Protein AF-I7ZST9-F1 (afdb_monomer)

Structure (mmCIF, N/CA/C/O backbone):
data_AF-I7ZST9-F1
#
_entry.id   AF-I7ZST9-F1
#
loop_
_atom_site.group_PDB
_atom_site.id
_atom_site.type_symbol
_atom_site.label_atom_id
_atom_site.label_alt_id
_atom_site.label_comp_id
_atom_site.label_asym_id
_atom_site.label_entity_id
_atom_site.label_seq_id
_atom_site.pdbx_PDB_ins_code
_atom_site.Cartn_x
_atom_site.Cartn_y
_atom_site.Cartn_z
_atom_site.occupancy
_atom_site.B_iso_or_equiv
_atom_site.auth_seq_id
_atom_site.auth_comp_id
_atom_site.auth_asym_id
_atom_site.auth_atom_id
_atom_site.pdbx_PDB_model_num
ATOM 1 N N . MET A 1 1 ? -5.669 -18.715 0.314 1.00 50.62 1 MET A N 1
ATOM 2 C CA . MET A 1 1 ? -5.271 -17.598 -0.575 1.00 50.62 1 MET A CA 1
ATOM 3 C C . MET A 1 1 ? -6.522 -17.171 -1.303 1.00 50.62 1 MET A C 1
ATOM 5 O O . MET A 1 1 ? -7.099 -18.017 -1.976 1.00 50.62 1 MET A O 1
ATOM 9 N N . LYS A 1 2 ? -6.949 -15.917 -1.128 1.00 65.19 2 LYS A N 1
ATOM 10 C CA . LYS A 1 2 ? -8.132 -15.387 -1.814 1.00 65.19 2 LYS A CA 1
ATOM 11 C C . LYS A 1 2 ? -8.010 -15.536 -3.322 1.00 65.19 2 LYS A C 1
ATOM 13 O O . LYS A 1 2 ? -6.911 -15.380 -3.865 1.00 65.19 2 LYS A O 1
ATOM 18 N N . SER A 1 3 ? -9.127 -15.804 -3.994 1.00 77.69 3 SER A N 1
ATOM 19 C CA . SER A 1 3 ? -9.125 -15.862 -5.453 1.00 77.69 3 SER A CA 1
ATOM 20 C C . SER A 1 3 ? -8.729 -14.502 -6.036 1.00 77.69 3 SER A C 1
ATOM 22 O O . SER A 1 3 ? -9.193 -13.454 -5.581 1.00 77.69 3 SER A O 1
ATOM 24 N N . TRP A 1 4 ? -7.871 -14.517 -7.062 1.00 78.81 4 TRP A N 1
ATOM 25 C CA . TRP A 1 4 ? -7.356 -13.316 -7.734 1.00 78.81 4 TRP A CA 1
ATOM 26 C C . TRP A 1 4 ? -8.468 -12.322 -8.084 1.00 78.81 4 TRP A C 1
ATOM 28 O O . TRP A 1 4 ? -8.319 -11.125 -7.840 1.00 78.81 4 TRP A O 1
ATOM 38 N N . GLN A 1 5 ? -9.594 -12.835 -8.583 1.00 80.38 5 GLN A N 1
ATOM 39 C CA . GLN A 1 5 ? -10.745 -12.060 -9.046 1.00 80.38 5 GLN A CA 1
ATOM 40 C C . GLN A 1 5 ? -11.360 -11.142 -7.974 1.00 80.38 5 GLN A C 1
ATOM 42 O O . GLN A 1 5 ? -11.956 -10.129 -8.316 1.00 80.38 5 GLN A O 1
ATOM 47 N N . TRP A 1 6 ? -11.167 -11.454 -6.688 1.00 80.12 6 TRP A N 1
ATOM 48 C CA . TRP A 1 6 ? -11.706 -10.681 -5.563 1.00 80.12 6 TRP A CA 1
ATOM 49 C C . TRP A 1 6 ? -10.663 -9.793 -4.879 1.00 80.12 6 TRP A C 1
ATOM 51 O O . TRP A 1 6 ? -10.957 -9.109 -3.896 1.00 80.12 6 TRP A O 1
ATOM 61 N N . SER A 1 7 ? -9.425 -9.801 -5.375 1.00 78.38 7 SER A N 1
ATOM 62 C CA . SER A 1 7 ? -8.338 -9.013 -4.802 1.00 78.38 7 SER A CA 1
ATOM 63 C C . SER A 1 7 ? -8.444 -7.530 -5.172 1.00 78.38 7 SER A C 1
ATOM 65 O O . SER A 1 7 ? -8.856 -7.162 -6.275 1.00 78.38 7 SER A O 1
ATOM 67 N N . SER A 1 8 ? -7.987 -6.660 -4.268 1.00 77.50 8 SER A N 1
ATOM 68 C CA . SER A 1 8 ? -7.866 -5.219 -4.532 1.00 77.50 8 SER A CA 1
ATOM 69 C C . SER A 1 8 ? -6.914 -4.919 -5.694 1.00 77.50 8 SER A C 1
ATOM 71 O O . SER A 1 8 ? -7.121 -3.965 -6.440 1.00 77.50 8 SER A O 1
ATOM 73 N N . PHE A 1 9 ? -5.909 -5.769 -5.913 1.00 78.56 9 PHE A N 1
ATOM 74 C CA . PHE A 1 9 ? -4.986 -5.631 -7.036 1.00 78.56 9 PHE A CA 1
ATOM 75 C C . PHE A 1 9 ? -5.630 -5.991 -8.388 1.00 78.56 9 PHE A C 1
ATOM 77 O O . PHE A 1 9 ? -5.371 -5.306 -9.375 1.00 78.56 9 PHE A O 1
ATOM 84 N N . CYS A 1 10 ? -6.522 -6.990 -8.445 1.00 81.75 10 CYS A N 1
ATOM 85 C CA . CYS A 1 10 ? -7.312 -7.275 -9.651 1.00 81.75 10 CYS A CA 1
ATOM 86 C C . CYS A 1 10 ? -8.223 -6.100 -10.017 1.00 81.75 10 CYS A C 1
ATOM 88 O O . CYS A 1 10 ? -8.288 -5.723 -11.186 1.00 81.75 10 CYS A O 1
ATOM 90 N N . TYR A 1 11 ? -8.852 -5.468 -9.021 1.00 81.81 11 TYR A N 1
ATOM 91 C CA . TYR A 1 11 ? -9.608 -4.235 -9.241 1.00 81.81 11 TYR A CA 1
ATOM 92 C C . TYR A 1 11 ? -8.724 -3.120 -9.823 1.00 81.81 11 TYR A C 1
ATOM 94 O O . TYR A 1 11 ? -9.074 -2.539 -10.850 1.00 81.81 11 TYR A O 1
ATOM 102 N N . LEU A 1 12 ? -7.557 -2.858 -9.216 1.00 81.81 12 LEU A N 1
ATOM 103 C CA . LEU A 1 12 ? -6.610 -1.854 -9.717 1.00 81.81 12 LEU A CA 1
ATOM 104 C C . LEU A 1 12 ? -6.188 -2.137 -11.166 1.00 81.81 12 LEU A C 1
ATOM 106 O O . LEU A 1 12 ? -6.091 -1.205 -11.962 1.00 81.81 12 LEU A O 1
ATOM 110 N N . TYR A 1 13 ? -5.970 -3.407 -11.512 1.00 83.69 13 TYR A N 1
ATOM 111 C CA . TYR A 1 13 ? -5.580 -3.833 -12.854 1.00 83.69 13 TYR A CA 1
ATOM 112 C C . TYR A 1 13 ? -6.703 -3.678 -13.893 1.00 83.69 13 TYR A C 1
ATOM 114 O O . TYR A 1 13 ? -6.457 -3.179 -14.989 1.00 83.69 13 TYR A O 1
ATOM 122 N N . GLN A 1 14 ? -7.930 -4.091 -13.569 1.00 83.00 14 GLN A N 1
ATOM 123 C CA . GLN A 1 14 ? -9.050 -4.066 -14.518 1.00 83.00 14 GLN A CA 1
ATOM 124 C C . GLN A 1 14 ? -9.677 -2.675 -14.675 1.00 83.00 14 GLN A C 1
ATOM 126 O O . GLN A 1 14 ? -10.155 -2.349 -15.758 1.00 83.00 14 GLN A O 1
ATOM 131 N N . GLY A 1 15 ? -9.681 -1.861 -13.617 1.00 81.31 15 GLY A N 1
ATOM 132 C CA . GLY A 1 15 ? -10.260 -0.518 -13.637 1.00 81.31 15 GLY A CA 1
ATOM 133 C C . GLY A 1 15 ? -9.197 0.567 -13.843 1.00 81.31 15 GLY A C 1
ATOM 134 O O . GLY A 1 15 ? -8.894 0.913 -14.987 1.00 81.31 15 GLY A O 1
ATOM 135 N N . PRO A 1 16 ? -8.608 1.120 -12.764 1.00 80.69 16 PRO A N 1
ATOM 136 C CA . PRO A 1 16 ? -7.694 2.263 -12.839 1.00 80.69 16 PRO A CA 1
ATOM 137 C C . PRO A 1 16 ? -6.494 2.093 -13.778 1.00 80.69 16 PRO A C 1
ATOM 139 O O . PRO A 1 16 ? -6.077 3.061 -14.407 1.00 80.69 16 PRO A O 1
ATOM 142 N N . ALA A 1 17 ? -5.926 0.894 -13.915 1.00 82.75 17 ALA A N 1
ATOM 143 C CA . ALA A 1 17 ? -4.788 0.681 -14.808 1.00 82.75 17 ALA A CA 1
ATOM 144 C C . ALA A 1 17 ? -5.173 0.707 -16.297 1.00 82.75 17 ALA A C 1
ATOM 146 O O . ALA A 1 17 ? -4.335 1.040 -17.134 1.00 82.75 17 ALA A O 1
ATOM 147 N N . ALA A 1 18 ? -6.425 0.396 -16.646 1.00 83.38 18 ALA A N 1
ATOM 148 C CA . ALA A 1 18 ? -6.893 0.463 -18.030 1.00 83.38 18 ALA A CA 1
ATOM 149 C C . ALA A 1 18 ? -6.997 1.915 -18.531 1.00 83.38 18 ALA A C 1
ATOM 151 O O . ALA A 1 18 ? -6.782 2.185 -19.713 1.00 83.38 18 ALA A O 1
ATOM 152 N N . THR A 1 19 ? -7.289 2.858 -17.632 1.00 83.69 19 THR A N 1
ATOM 153 C CA . THR A 1 19 ? -7.474 4.281 -17.951 1.00 83.69 19 THR A CA 1
ATOM 154 C C . THR A 1 19 ? -6.240 5.127 -17.630 1.00 83.69 19 THR A C 1
ATOM 156 O O . THR A 1 19 ? -5.949 6.089 -18.344 1.00 83.69 19 THR A O 1
ATOM 159 N N . ASN A 1 20 ? -5.469 4.761 -16.602 1.00 85.38 20 ASN A N 1
ATOM 160 C CA . ASN A 1 20 ? -4.295 5.498 -16.152 1.00 85.38 20 ASN A CA 1
ATOM 161 C C . ASN A 1 20 ? -2.988 4.769 -16.502 1.00 85.38 20 ASN A C 1
ATOM 163 O O . ASN A 1 20 ? -2.600 3.763 -15.898 1.00 85.38 20 ASN A O 1
ATOM 167 N N . LYS A 1 21 ? -2.246 5.358 -17.445 1.00 89.62 21 LYS A N 1
ATOM 168 C CA . LYS A 1 21 ? -0.955 4.843 -17.920 1.00 89.62 21 LYS A CA 1
ATOM 169 C C . LYS A 1 21 ? 0.091 4.742 -16.808 1.00 89.62 21 LYS A C 1
ATOM 171 O O . LYS A 1 21 ? 0.919 3.837 -16.858 1.00 89.62 21 LYS A O 1
ATOM 176 N N . ILE A 1 22 ? 0.058 5.625 -15.809 1.00 91.00 22 ILE A N 1
ATOM 177 C CA . ILE A 1 22 ? 1.023 5.628 -14.701 1.00 91.00 22 ILE A CA 1
ATOM 178 C C . ILE A 1 22 ? 0.825 4.377 -13.841 1.00 91.00 22 ILE A C 1
ATOM 180 O O . ILE A 1 22 ? 1.789 3.665 -13.565 1.00 91.00 22 ILE A O 1
ATOM 184 N N . ILE A 1 23 ? -0.426 4.057 -13.495 1.00 89.94 23 ILE A N 1
ATOM 185 C CA . ILE A 1 23 ? -0.769 2.858 -12.718 1.00 89.94 23 ILE A CA 1
ATOM 186 C C . ILE A 1 23 ? -0.355 1.598 -13.486 1.00 89.94 23 ILE A C 1
ATOM 188 O O . ILE A 1 23 ? 0.317 0.733 -12.925 1.00 89.94 23 ILE A O 1
ATOM 192 N N . MET A 1 24 ? -0.661 1.518 -14.785 1.00 91.75 24 MET A N 1
ATOM 193 C CA . MET A 1 24 ? -0.237 0.386 -15.616 1.00 91.75 24 MET A CA 1
ATOM 194 C C . MET A 1 24 ? 1.291 0.238 -15.656 1.00 91.75 24 MET A C 1
ATOM 196 O O . MET A 1 24 ? 1.814 -0.861 -15.476 1.00 91.75 24 MET A O 1
ATOM 200 N N . ARG A 1 25 ? 2.036 1.338 -15.836 1.00 92.25 25 ARG A N 1
ATOM 201 C CA . ARG A 1 25 ? 3.508 1.313 -15.797 1.00 92.25 25 ARG A CA 1
ATOM 202 C C . ARG A 1 25 ? 4.034 0.828 -14.447 1.00 92.25 25 ARG A C 1
ATOM 204 O O . ARG A 1 25 ? 4.990 0.061 -14.431 1.00 92.25 25 ARG A O 1
ATOM 211 N N . MET A 1 26 ? 3.411 1.222 -13.339 1.00 93.12 26 MET A N 1
ATOM 212 C CA . MET A 1 26 ? 3.786 0.737 -12.008 1.00 93.12 26 MET A CA 1
ATOM 213 C C . MET A 1 26 ? 3.529 -0.764 -11.835 1.00 93.12 26 MET A C 1
ATOM 215 O O . MET A 1 26 ? 4.384 -1.466 -11.297 1.00 93.12 26 MET A O 1
ATOM 219 N N . ILE A 1 27 ? 2.402 -1.282 -12.337 1.00 90.75 27 ILE A N 1
ATOM 220 C CA . ILE A 1 27 ? 2.111 -2.725 -12.332 1.00 90.75 27 ILE A CA 1
ATOM 221 C C . ILE A 1 27 ? 3.163 -3.490 -13.146 1.00 90.75 27 ILE A C 1
ATOM 223 O O . ILE A 1 27 ? 3.681 -4.507 -12.680 1.00 90.75 27 ILE A O 1
ATOM 227 N N . LEU A 1 28 ? 3.526 -2.986 -14.331 1.00 90.50 28 LEU A N 1
ATOM 228 C CA . LEU A 1 28 ? 4.584 -3.573 -15.160 1.00 90.50 28 LEU A CA 1
ATOM 229 C C . LEU A 1 28 ? 5.948 -3.525 -14.466 1.00 90.50 28 LEU A C 1
ATOM 231 O O . LEU A 1 28 ? 6.688 -4.503 -14.524 1.00 90.50 28 LEU A O 1
ATOM 235 N N . ALA A 1 29 ? 6.266 -2.422 -13.783 1.00 90.94 29 ALA A N 1
ATOM 236 C CA . ALA A 1 29 ? 7.510 -2.277 -13.037 1.00 90.94 29 ALA A CA 1
ATOM 237 C C . ALA A 1 29 ? 7.620 -3.315 -11.910 1.00 90.94 29 ALA A C 1
ATOM 239 O O . ALA A 1 29 ? 8.625 -4.015 -11.816 1.00 90.94 29 ALA A O 1
ATOM 240 N N . LEU A 1 30 ? 6.566 -3.457 -11.099 1.00 89.88 30 LEU A N 1
ATOM 241 C CA . LEU A 1 30 ? 6.503 -4.446 -10.020 1.00 89.88 30 LEU A CA 1
ATOM 242 C C . LEU A 1 30 ? 6.602 -5.876 -10.556 1.00 89.88 30 LEU A C 1
ATOM 244 O O . LEU A 1 30 ? 7.378 -6.671 -10.034 1.00 89.88 30 LEU A O 1
ATOM 248 N N . SER A 1 31 ? 5.857 -6.185 -11.619 1.00 89.06 31 SER A N 1
ATOM 249 C CA . SER A 1 31 ? 5.830 -7.526 -12.213 1.00 89.06 31 SER A CA 1
ATOM 250 C C . SER A 1 31 ? 7.184 -7.904 -12.817 1.00 89.06 31 SER A C 1
ATOM 252 O O . SER A 1 31 ? 7.679 -9.002 -12.584 1.00 89.06 31 SER A O 1
ATOM 254 N N . ALA A 1 32 ? 7.821 -6.992 -13.558 1.00 86.62 32 ALA A N 1
ATOM 255 C CA . ALA A 1 32 ? 9.128 -7.239 -14.164 1.00 86.62 32 ALA A CA 1
ATOM 256 C C . ALA A 1 32 ? 10.224 -7.442 -13.103 1.00 86.62 32 ALA A C 1
ATOM 258 O O . ALA A 1 32 ? 11.032 -8.367 -13.225 1.00 86.62 32 ALA A O 1
ATOM 259 N N . SER A 1 33 ? 10.217 -6.633 -12.038 1.00 87.12 33 SER A N 1
ATOM 260 C CA . SER A 1 33 ? 11.152 -6.774 -10.917 1.00 87.12 33 SER A CA 1
ATOM 261 C C . SER A 1 33 ? 10.924 -8.062 -10.114 1.00 87.12 33 SER A C 1
ATOM 263 O O . SER A 1 33 ? 11.896 -8.718 -9.737 1.00 87.12 33 SER A O 1
ATOM 265 N N . ASP A 1 34 ? 9.672 -8.480 -9.905 1.00 86.19 34 ASP A N 1
ATOM 266 C CA . ASP A 1 34 ? 9.355 -9.738 -9.214 1.00 86.19 34 ASP A CA 1
ATOM 267 C C . ASP A 1 34 ? 9.769 -10.965 -10.039 1.00 86.19 34 ASP A C 1
ATOM 269 O O . ASP A 1 34 ? 10.454 -11.863 -9.545 1.00 86.19 34 ASP A O 1
ATOM 273 N N . MET A 1 35 ? 9.456 -10.972 -11.340 1.00 84.44 35 MET A N 1
ATOM 274 C CA . MET A 1 35 ? 9.895 -12.027 -12.259 1.00 84.44 35 MET A CA 1
ATOM 275 C C . MET A 1 35 ? 11.423 -12.130 -12.327 1.00 84.44 35 MET A C 1
ATOM 277 O O . MET A 1 35 ? 11.961 -13.233 -12.446 1.00 84.44 35 MET A O 1
ATOM 281 N N . HIS A 1 36 ? 12.126 -10.995 -12.237 1.00 83.31 36 HIS A N 1
ATOM 282 C CA . HIS A 1 36 ? 13.580 -10.975 -12.140 1.00 83.31 36 HIS A CA 1
ATOM 283 C C . HIS A 1 36 ? 14.074 -11.608 -10.834 1.00 83.31 36 HIS A C 1
ATOM 285 O O . HIS A 1 36 ? 14.917 -12.505 -10.875 1.00 83.31 36 HIS A O 1
ATOM 291 N N . ARG A 1 37 ? 13.526 -11.183 -9.689 1.00 82.62 37 ARG A N 1
ATOM 292 C CA . ARG A 1 37 ? 13.890 -11.686 -8.356 1.00 82.62 37 ARG A CA 1
ATOM 293 C C . ARG A 1 37 ? 13.661 -13.192 -8.220 1.00 82.62 37 ARG A C 1
ATOM 295 O O . ARG A 1 37 ? 14.491 -13.880 -7.632 1.00 82.62 37 ARG A O 1
ATOM 302 N N . ASN A 1 38 ? 12.574 -13.699 -8.796 1.00 82.62 38 ASN A N 1
ATOM 303 C CA . ASN A 1 38 ? 12.224 -15.120 -8.786 1.00 82.62 38 ASN A CA 1
ATOM 304 C C . ASN A 1 38 ? 12.968 -15.937 -9.861 1.00 82.62 38 ASN A C 1
ATOM 306 O O . ASN A 1 38 ? 12.743 -17.139 -9.984 1.00 82.62 38 ASN A O 1
ATOM 310 N N . G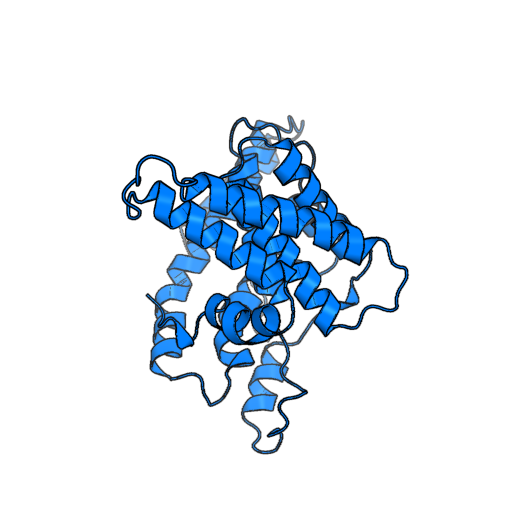LY A 1 39 ? 13.848 -15.309 -10.652 1.00 76.56 39 GLY A N 1
ATOM 311 C CA . GLY A 1 39 ? 14.648 -15.985 -11.678 1.00 76.56 39 GLY A CA 1
ATOM 312 C C . GLY A 1 39 ? 13.832 -16.550 -12.846 1.00 76.56 39 GLY A C 1
ATOM 313 O O . GLY A 1 39 ? 14.329 -17.393 -13.587 1.00 76.56 39 GLY A O 1
ATOM 314 N N . LEU A 1 40 ? 12.587 -16.095 -13.025 1.00 71.75 40 LEU A N 1
ATOM 315 C CA . LEU A 1 40 ? 11.634 -16.649 -13.994 1.00 71.75 40 LEU A CA 1
ATOM 316 C C . LEU A 1 40 ? 11.913 -16.206 -15.438 1.00 71.75 40 LEU A C 1
ATOM 318 O O . LEU A 1 40 ? 11.382 -16.796 -16.378 1.00 71.75 40 LEU A O 1
ATOM 322 N N . ILE A 1 41 ? 12.744 -15.176 -15.636 1.00 65.81 41 ILE A N 1
ATOM 323 C CA . ILE A 1 41 ? 13.129 -14.684 -16.964 1.00 65.81 41 ILE A CA 1
ATOM 324 C C . ILE A 1 41 ? 14.574 -15.084 -17.258 1.00 65.81 41 ILE A C 1
ATOM 326 O O . ILE A 1 41 ? 15.524 -14.552 -16.679 1.00 65.81 41 ILE A O 1
ATOM 330 N N . VAL A 1 42 ? 14.731 -16.008 -18.208 1.00 58.22 42 VAL A N 1
ATOM 331 C CA . VAL A 1 42 ? 16.033 -16.440 -18.725 1.00 58.22 42 VAL A CA 1
ATOM 332 C C . VAL A 1 42 ? 16.709 -15.260 -19.423 1.00 58.22 42 VAL A C 1
ATOM 334 O O . VAL A 1 42 ? 16.188 -14.699 -20.391 1.00 58.22 42 VAL A O 1
ATOM 337 N N . ARG A 1 43 ? 17.894 -14.882 -18.931 1.00 61.88 43 ARG A N 1
ATOM 338 C CA . ARG A 1 43 ? 18.744 -13.861 -19.553 1.00 61.88 43 ARG A CA 1
ATOM 339 C C . ARG A 1 43 ? 19.023 -14.251 -21.003 1.00 61.88 43 ARG A C 1
ATOM 341 O O . ARG A 1 43 ? 19.721 -15.226 -21.261 1.00 61.88 43 ARG A O 1
ATOM 348 N N . THR A 1 44 ? 18.499 -13.474 -21.947 1.00 59.66 44 THR A N 1
ATOM 349 C CA . THR A 1 44 ? 18.883 -13.601 -23.356 1.00 59.66 44 THR A CA 1
ATOM 350 C C . THR A 1 44 ? 20.072 -12.670 -23.604 1.00 59.66 44 THR A C 1
ATOM 352 O O . THR A 1 44 ? 19.941 -11.470 -23.345 1.00 59.66 44 THR A O 1
ATOM 355 N N . PRO A 1 45 ? 21.228 -13.167 -24.079 1.00 55.47 45 PRO A N 1
ATOM 356 C CA . PRO A 1 45 ? 22.380 -12.316 -24.367 1.00 55.47 45 PRO A CA 1
ATOM 357 C C . PRO A 1 45 ? 22.003 -11.185 -25.338 1.00 55.47 45 PRO A C 1
ATOM 359 O O . PRO A 1 45 ? 21.410 -11.440 -26.385 1.00 55.47 45 PRO A O 1
ATOM 362 N N . GLY A 1 46 ? 22.325 -9.936 -24.988 1.00 61.91 46 GLY A N 1
ATOM 363 C CA . GLY A 1 46 ? 22.089 -8.757 -25.835 1.00 61.91 46 GLY A CA 1
ATOM 364 C C . GLY A 1 46 ? 20.709 -8.092 -25.719 1.00 61.91 46 GLY A C 1
ATOM 365 O O . GLY A 1 46 ? 20.460 -7.125 -26.436 1.00 61.91 46 GLY A O 1
ATOM 366 N N . ARG A 1 47 ? 19.816 -8.557 -24.831 1.00 64.00 47 ARG A N 1
ATOM 367 C CA . ARG A 1 47 ? 18.538 -7.881 -24.528 1.00 64.00 47 ARG A CA 1
ATOM 368 C C . ARG A 1 47 ? 18.544 -7.273 -23.119 1.00 64.00 47 ARG A C 1
ATOM 370 O O . ARG A 1 47 ? 19.204 -7.840 -22.246 1.00 64.00 47 ARG A O 1
ATOM 377 N N . PRO A 1 48 ? 17.819 -6.158 -22.885 1.00 63.19 48 PRO A N 1
ATOM 378 C CA . PRO A 1 48 ? 17.632 -5.612 -21.543 1.00 63.19 48 PRO A CA 1
ATOM 379 C C . PRO A 1 48 ? 17.102 -6.690 -20.598 1.00 63.19 48 PRO A C 1
ATOM 381 O O . PRO A 1 48 ? 16.266 -7.514 -20.979 1.00 63.19 48 PRO A O 1
ATOM 384 N N . THR A 1 49 ? 17.612 -6.713 -19.372 1.00 69.25 49 THR A N 1
ATOM 385 C CA . THR A 1 49 ? 17.148 -7.656 -18.359 1.00 69.25 49 THR A CA 1
ATOM 386 C C . THR A 1 49 ? 15.753 -7.267 -17.867 1.00 69.25 49 THR A C 1
ATOM 388 O O . THR A 1 49 ? 15.310 -6.128 -18.007 1.00 69.25 49 THR A O 1
ATOM 391 N N . ALA A 1 50 ? 15.039 -8.214 -17.260 1.00 71.25 50 ALA A N 1
ATOM 392 C CA . ALA A 1 50 ? 13.767 -7.929 -16.598 1.00 71.25 50 ALA A CA 1
ATOM 393 C C . ALA A 1 50 ? 13.894 -6.841 -15.509 1.00 71.25 50 ALA A C 1
ATOM 395 O O . ALA A 1 50 ? 12.979 -6.043 -15.329 1.00 71.25 50 ALA A O 1
ATOM 396 N N . GLU A 1 51 ? 15.055 -6.752 -14.853 1.00 73.06 51 GLU A N 1
ATOM 397 C CA . GLU A 1 51 ? 15.402 -5.672 -13.922 1.00 73.06 51 GLU A CA 1
ATOM 398 C C . GLU A 1 51 ? 15.471 -4.305 -14.624 1.00 73.06 51 GLU A C 1
ATOM 400 O O . GLU A 1 51 ? 14.915 -3.321 -14.133 1.00 73.06 51 GLU A O 1
ATOM 405 N N . ASP A 1 52 ? 16.090 -4.247 -15.808 1.00 79.38 52 ASP A N 1
ATOM 406 C CA . ASP A 1 52 ? 16.166 -3.024 -16.616 1.00 79.38 52 ASP A CA 1
ATOM 407 C C . ASP A 1 52 ? 14.774 -2.567 -17.059 1.00 79.38 52 ASP A C 1
ATOM 409 O O . ASP A 1 52 ? 14.466 -1.376 -17.017 1.00 79.38 52 ASP A O 1
ATOM 413 N N . HIS A 1 53 ? 13.903 -3.513 -17.423 1.00 82.62 53 HIS A N 1
ATOM 414 C CA . HIS A 1 53 ? 12.501 -3.231 -17.723 1.00 82.62 53 HIS A CA 1
ATOM 415 C C . HIS A 1 53 ? 11.748 -2.700 -16.496 1.00 82.62 53 HIS A C 1
ATOM 417 O O . HIS A 1 53 ? 11.031 -1.703 -16.614 1.00 82.62 53 HIS A O 1
ATOM 423 N N . GLY A 1 54 ? 11.946 -3.305 -15.319 1.00 84.06 54 GLY A N 1
ATOM 424 C CA . GLY A 1 54 ? 11.360 -2.847 -14.058 1.00 84.06 54 GLY A CA 1
ATOM 425 C C . GLY A 1 54 ? 11.734 -1.397 -13.741 1.00 84.06 54 GLY A C 1
ATOM 426 O O . GLY A 1 54 ? 10.861 -0.536 -13.594 1.00 84.06 54 GLY A O 1
ATOM 427 N N . ARG A 1 55 ? 13.038 -1.094 -13.760 1.00 85.81 55 ARG A N 1
ATOM 428 C CA . ARG A 1 55 ? 13.566 0.261 -13.534 1.00 85.81 55 ARG A CA 1
ATOM 429 C C . ARG A 1 55 ? 13.115 1.259 -14.600 1.00 85.81 55 ARG A C 1
ATOM 431 O O . ARG A 1 55 ? 12.804 2.402 -14.268 1.00 85.81 55 ARG A O 1
ATOM 438 N N . TYR A 1 56 ? 13.049 0.844 -15.864 1.00 88.38 56 TYR A N 1
ATOM 439 C CA . TYR A 1 56 ? 12.585 1.685 -16.967 1.00 88.38 56 TYR A CA 1
ATOM 440 C C . TYR A 1 56 ? 11.123 2.110 -16.789 1.00 88.38 56 TYR A C 1
ATOM 442 O O . TYR A 1 56 ? 10.803 3.299 -16.872 1.00 88.38 56 TYR A O 1
ATOM 450 N N . HIS A 1 57 ? 10.234 1.153 -16.509 1.00 90.75 57 HIS A N 1
ATOM 451 C CA . HIS A 1 57 ? 8.818 1.441 -16.298 1.00 90.75 57 HIS A CA 1
ATOM 452 C C . HIS A 1 57 ? 8.590 2.288 -15.044 1.00 90.75 57 HIS A C 1
ATOM 454 O O . HIS A 1 57 ? 7.813 3.243 -15.105 1.00 90.75 57 HIS A O 1
ATOM 460 N N . TYR A 1 58 ? 9.319 2.005 -13.960 1.00 91.81 58 TYR A N 1
ATOM 461 C CA . TYR A 1 58 ? 9.276 2.804 -12.739 1.00 91.81 58 TYR A CA 1
ATOM 462 C C . TYR A 1 58 ? 9.722 4.256 -12.978 1.00 91.81 58 TYR A C 1
ATOM 464 O O . TYR A 1 58 ? 8.992 5.193 -12.659 1.00 91.81 58 TYR A O 1
ATOM 472 N N . GLY A 1 59 ? 10.877 4.464 -13.618 1.00 89.81 59 GLY A N 1
ATOM 473 C CA . GLY A 1 59 ? 11.402 5.804 -13.892 1.00 89.81 59 GLY A CA 1
ATOM 474 C C . GLY A 1 59 ? 10.472 6.646 -14.774 1.00 89.81 59 GLY A C 1
ATOM 475 O O . GLY A 1 59 ? 10.284 7.840 -14.527 1.00 89.81 59 GLY A O 1
ATOM 476 N N . LEU A 1 60 ? 9.837 6.026 -15.775 1.00 92.19 60 LEU A N 1
ATOM 477 C CA . LEU A 1 60 ? 8.821 6.693 -16.590 1.00 92.19 60 LEU A CA 1
ATOM 478 C C . LEU A 1 60 ? 7.562 7.032 -15.791 1.00 92.19 60 LEU A C 1
ATOM 480 O O . LEU A 1 60 ? 7.052 8.141 -15.938 1.00 92.19 60 LEU A O 1
ATOM 484 N N . ALA A 1 61 ? 7.089 6.121 -14.936 1.00 92.44 61 ALA A N 1
ATOM 485 C CA . ALA A 1 61 ? 5.928 6.363 -14.086 1.00 92.44 61 ALA A CA 1
ATOM 486 C C . ALA A 1 61 ? 6.158 7.551 -13.142 1.00 92.44 61 ALA A C 1
ATOM 488 O O . ALA A 1 61 ? 5.315 8.440 -13.076 1.00 92.44 61 ALA A O 1
ATOM 489 N N . VAL A 1 62 ? 7.321 7.632 -12.484 1.00 90.81 62 VAL A N 1
ATOM 490 C CA . VAL A 1 62 ? 7.679 8.764 -11.607 1.00 90.81 62 VAL A CA 1
ATOM 491 C C . VAL A 1 62 ? 7.726 10.081 -12.385 1.00 90.81 62 VAL A C 1
ATOM 493 O O . VAL A 1 62 ? 7.207 11.101 -11.925 1.00 90.81 62 VAL A O 1
ATOM 496 N N . LYS A 1 63 ? 8.314 10.074 -13.588 1.00 90.75 63 LYS A N 1
ATOM 497 C CA . LYS A 1 63 ? 8.395 11.267 -14.440 1.00 90.75 63 LYS A CA 1
ATOM 498 C C . LYS A 1 63 ? 7.009 11.762 -14.861 1.00 90.75 63 LYS A C 1
ATOM 500 O O . LYS A 1 63 ? 6.732 12.953 -14.731 1.00 90.75 63 LYS A O 1
ATOM 505 N N . GLU A 1 64 ? 6.161 10.867 -15.362 1.00 89.81 64 GLU A N 1
ATOM 506 C CA . GLU A 1 64 ? 4.799 11.191 -15.805 1.00 89.81 64 GLU A CA 1
ATOM 507 C C . GLU A 1 64 ? 3.917 11.622 -14.625 1.00 89.81 64 GLU A C 1
ATOM 509 O O . GLU A 1 64 ? 3.186 12.606 -14.728 1.00 89.81 64 GLU A O 1
ATOM 514 N N . PHE A 1 65 ? 4.042 10.962 -13.472 1.00 90.00 65 PHE A N 1
ATOM 515 C CA . PHE A 1 65 ? 3.317 11.325 -12.258 1.00 90.00 65 PHE A CA 1
ATOM 516 C C . PHE A 1 65 ? 3.667 12.730 -11.774 1.00 90.00 65 PHE A C 1
ATOM 518 O O . PHE A 1 65 ? 2.776 13.550 -11.558 1.00 90.00 65 PHE A O 1
ATOM 525 N N . ARG A 1 66 ? 4.960 13.067 -11.715 1.00 88.19 66 ARG A N 1
ATOM 526 C CA . ARG A 1 66 ? 5.397 14.423 -11.365 1.00 88.19 66 ARG A CA 1
ATOM 527 C C . ARG A 1 66 ? 4.828 15.471 -12.323 1.00 88.19 66 ARG A C 1
ATOM 529 O O . ARG A 1 66 ? 4.424 16.538 -11.880 1.00 88.19 66 ARG A O 1
ATOM 536 N N . GLN A 1 67 ? 4.781 15.182 -13.624 1.00 86.81 67 GLN A N 1
ATOM 537 C CA . GLN A 1 67 ? 4.183 16.089 -14.612 1.00 86.81 67 GLN A CA 1
ATOM 538 C C . GLN A 1 67 ? 2.673 16.258 -14.404 1.00 86.81 67 GLN A C 1
ATOM 540 O O . GLN A 1 67 ? 2.162 17.370 -14.535 1.00 86.81 67 GLN A O 1
ATOM 545 N N . SER A 1 68 ? 1.978 15.178 -14.037 1.00 83.81 68 SER A N 1
ATOM 546 C CA . SER A 1 68 ? 0.546 15.203 -13.731 1.00 83.81 68 SER A CA 1
ATOM 547 C C . SER A 1 68 ? 0.224 16.087 -12.523 1.00 83.81 68 SER A C 1
ATOM 549 O O . SER A 1 68 ? -0.783 16.787 -12.544 1.00 83.81 68 SER A O 1
ATOM 551 N N . LEU A 1 69 ? 1.085 16.097 -11.501 1.00 80.81 69 LEU A N 1
ATOM 552 C CA . LEU A 1 69 ? 0.884 16.873 -10.270 1.00 80.81 69 LEU A CA 1
ATOM 553 C C . LEU A 1 69 ? 1.181 18.377 -10.414 1.00 80.81 69 LEU A C 1
ATOM 555 O O . LEU A 1 69 ? 0.701 19.174 -9.618 1.00 80.81 69 LEU A O 1
ATOM 559 N N . VAL A 1 70 ? 1.974 18.787 -11.410 1.00 77.62 70 VAL A N 1
ATOM 560 C CA . VAL A 1 70 ? 2.369 20.201 -11.606 1.00 77.62 70 VAL A CA 1
ATOM 561 C C . VAL A 1 70 ? 1.249 21.046 -12.228 1.00 77.62 70 VAL A C 1
ATOM 563 O O . VAL A 1 70 ? 1.286 22.272 -12.155 1.00 77.62 70 VAL A O 1
ATOM 566 N N . SER A 1 71 ? 0.248 20.420 -12.847 1.00 65.75 71 SER A N 1
ATOM 567 C CA . SER A 1 71 ? -0.833 21.146 -13.519 1.00 65.75 71 SER A CA 1
ATOM 568 C C . SER A 1 71 ? -1.929 21.530 -12.516 1.00 65.75 71 SER A C 1
ATOM 570 O O . SER A 1 71 ? -2.604 20.629 -12.022 1.00 65.75 71 SER A O 1
ATOM 572 N N . PRO A 1 72 ? -2.168 22.827 -12.229 1.00 55.56 72 PRO A N 1
ATOM 573 C CA . PRO A 1 72 ? -3.239 23.235 -11.326 1.00 55.56 72 PRO A CA 1
ATOM 574 C C . PRO A 1 72 ? -4.590 22.901 -11.963 1.00 55.56 72 PRO A C 1
ATOM 576 O O . PRO A 1 72 ? -4.990 23.503 -12.961 1.00 55.56 72 PRO A O 1
ATOM 579 N N . ARG A 1 73 ? -5.272 21.895 -11.418 1.00 66.81 73 ARG A N 1
ATOM 580 C CA . ARG A 1 73 ? -6.591 21.443 -11.869 1.00 66.81 73 ARG A CA 1
ATOM 581 C C . ARG A 1 73 ? -7.439 21.081 -10.660 1.00 66.81 73 ARG A C 1
ATOM 583 O O . ARG A 1 73 ? -6.912 20.625 -9.651 1.00 66.81 73 ARG A O 1
ATOM 590 N N . GLN A 1 74 ? -8.749 21.285 -10.777 1.00 66.69 74 GLN A N 1
ATOM 591 C CA . GLN A 1 74 ? -9.691 20.647 -9.865 1.00 66.69 74 GLN A CA 1
ATOM 592 C C . GLN A 1 74 ? -9.582 19.141 -10.084 1.00 66.69 74 GLN A C 1
ATOM 594 O O . GLN A 1 74 ? -9.807 18.668 -11.196 1.00 66.69 74 GLN A O 1
ATOM 599 N N . VAL A 1 75 ? -9.163 18.425 -9.045 1.00 74.31 75 VAL A N 1
ATOM 600 C CA . VAL A 1 75 ? -8.987 16.976 -9.092 1.00 74.31 75 VAL A CA 1
ATOM 601 C C . VAL A 1 75 ? -10.304 16.336 -8.681 1.00 74.31 75 VAL A C 1
ATOM 603 O O . VAL A 1 75 ? -10.846 16.646 -7.621 1.00 74.31 75 VAL A O 1
ATOM 606 N N . SER A 1 76 ? -10.845 15.473 -9.534 1.00 79.12 76 SER A N 1
ATOM 607 C CA . SER A 1 76 ? -12.038 14.700 -9.190 1.00 79.12 76 SER A CA 1
ATOM 608 C C . SER A 1 76 ? -11.727 13.662 -8.095 1.00 79.12 76 SER A C 1
ATOM 610 O O . SER A 1 76 ? -10.584 13.211 -7.986 1.00 79.12 76 SER A O 1
ATOM 612 N N . PRO A 1 77 ? -12.717 13.208 -7.303 1.00 76.12 77 PRO A N 1
ATOM 613 C CA . PRO A 1 77 ? -12.495 12.170 -6.291 1.00 76.12 77 PRO A CA 1
ATOM 614 C C . PRO A 1 77 ? -11.871 10.884 -6.860 1.00 76.12 77 PRO A C 1
ATOM 616 O O . PRO A 1 77 ? -10.957 10.323 -6.266 1.00 76.12 77 PRO A O 1
ATOM 619 N N . ALA A 1 78 ? -12.288 10.461 -8.058 1.00 76.69 78 ALA A N 1
ATOM 620 C CA . ALA A 1 78 ? -11.725 9.290 -8.734 1.00 76.69 78 ALA A CA 1
ATOM 621 C C . ALA A 1 78 ? -10.252 9.486 -9.147 1.00 76.69 78 ALA A C 1
ATOM 623 O O . ALA A 1 78 ? -9.448 8.554 -9.086 1.00 76.69 78 ALA A O 1
ATOM 624 N N . GLU A 1 79 ? -9.869 10.701 -9.547 1.00 80.88 79 GLU A N 1
ATOM 625 C CA . GLU A 1 79 ? -8.469 11.031 -9.826 1.00 80.88 79 GLU A CA 1
ATOM 626 C C . GLU A 1 79 ? -7.634 11.082 -8.542 1.00 80.88 79 GLU A C 1
ATOM 628 O O . GLU A 1 79 ? -6.497 10.610 -8.555 1.00 80.88 79 GLU A O 1
ATOM 633 N N . LEU A 1 80 ? -8.187 11.576 -7.426 1.00 82.44 80 LEU A N 1
ATOM 634 C CA . LEU A 1 80 ? -7.527 11.522 -6.115 1.00 82.44 80 LEU A CA 1
ATOM 635 C C . LEU A 1 80 ? -7.264 10.075 -5.684 1.00 82.44 80 LEU A C 1
ATOM 637 O O . LEU A 1 80 ? -6.156 9.759 -5.251 1.00 82.44 80 LEU A O 1
ATOM 641 N N . GLU A 1 81 ? -8.230 9.172 -5.867 1.00 82.62 81 GLU A N 1
ATOM 642 C CA . GLU A 1 81 ? -8.028 7.742 -5.616 1.00 82.62 81 GLU A CA 1
ATOM 643 C C . GLU A 1 81 ? -6.939 7.145 -6.512 1.00 82.62 81 GLU A C 1
ATOM 645 O O . GLU A 1 81 ? -6.108 6.367 -6.042 1.00 82.62 81 GLU A O 1
ATOM 650 N N . ALA A 1 82 ? -6.892 7.529 -7.790 1.00 84.44 82 ALA A N 1
ATOM 651 C CA . ALA A 1 82 ? -5.857 7.075 -8.715 1.00 84.44 82 ALA A CA 1
ATOM 652 C C . ALA A 1 82 ? -4.460 7.602 -8.335 1.00 84.44 82 ALA A C 1
ATOM 654 O O . ALA A 1 82 ? -3.468 6.872 -8.446 1.00 84.44 82 ALA A O 1
ATOM 655 N N . ILE A 1 83 ? -4.367 8.847 -7.858 1.00 87.38 83 ILE A N 1
ATOM 656 C CA . ILE A 1 83 ? -3.137 9.438 -7.313 1.00 87.38 83 ILE A CA 1
ATOM 657 C C . ILE A 1 83 ? -2.705 8.668 -6.062 1.00 87.38 83 ILE A C 1
ATOM 659 O O . ILE A 1 83 ? -1.545 8.263 -5.963 1.00 87.38 83 ILE A O 1
ATOM 663 N N . PHE A 1 84 ? -3.635 8.394 -5.145 1.00 85.88 84 PHE A N 1
ATOM 664 C CA . PHE A 1 84 ? -3.363 7.638 -3.925 1.00 85.88 84 PHE A CA 1
ATOM 665 C C . PHE A 1 84 ? -2.905 6.202 -4.231 1.00 85.88 84 PHE A C 1
ATOM 667 O O . PHE A 1 84 ? -1.905 5.729 -3.689 1.00 85.88 84 PHE A O 1
ATOM 674 N N . ALA A 1 85 ? -3.567 5.526 -5.174 1.00 87.88 85 ALA A N 1
ATOM 675 C CA . ALA A 1 85 ? -3.171 4.205 -5.654 1.00 87.88 85 ALA A CA 1
ATOM 676 C C . ALA A 1 85 ? -1.783 4.216 -6.309 1.00 87.88 85 ALA A C 1
ATOM 678 O O . ALA A 1 85 ? -0.986 3.302 -6.095 1.00 87.88 85 ALA A O 1
ATOM 679 N N . THR A 1 86 ? -1.456 5.267 -7.062 1.00 90.06 86 THR A N 1
ATOM 680 C CA . THR A 1 86 ? -0.123 5.441 -7.650 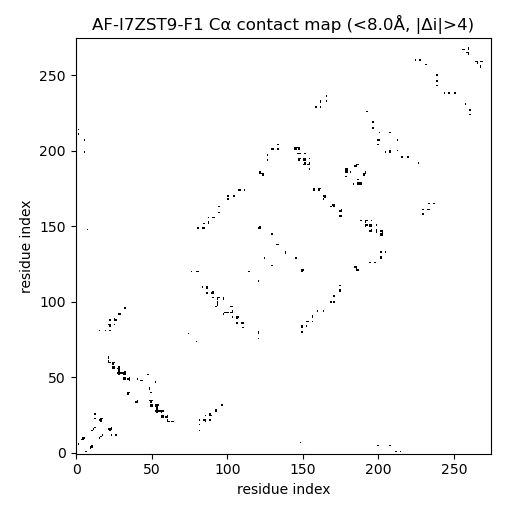1.00 90.06 86 THR A CA 1
ATOM 681 C C . THR A 1 86 ? 0.945 5.586 -6.564 1.00 90.06 86 THR A C 1
ATOM 683 O O . THR A 1 86 ? 1.952 4.877 -6.614 1.00 90.06 86 THR A O 1
ATOM 686 N N . MET A 1 87 ? 0.710 6.431 -5.553 1.00 89.06 87 MET A N 1
ATOM 687 C CA . MET A 1 87 ? 1.613 6.590 -4.405 1.00 89.06 87 MET A CA 1
ATOM 688 C C . MET A 1 87 ? 1.821 5.264 -3.665 1.00 89.06 87 MET A C 1
ATOM 690 O O . MET A 1 87 ? 2.959 4.888 -3.385 1.00 89.06 87 MET A O 1
ATOM 694 N N . PHE A 1 88 ? 0.748 4.505 -3.421 1.00 89.81 88 PHE A N 1
ATOM 695 C CA . PHE A 1 88 ? 0.832 3.168 -2.829 1.00 89.81 88 PHE A CA 1
ATOM 696 C C . PHE A 1 88 ? 1.745 2.229 -3.629 1.00 89.81 88 PHE A C 1
ATOM 698 O O . PHE A 1 88 ? 2.591 1.539 -3.051 1.00 89.81 88 PHE A O 1
ATOM 705 N N . LEU A 1 89 ? 1.601 2.193 -4.957 1.00 90.38 89 LEU A N 1
ATOM 706 C CA . LEU A 1 89 ? 2.427 1.343 -5.815 1.00 90.38 89 LEU A CA 1
ATOM 707 C C . LEU A 1 89 ? 3.894 1.797 -5.820 1.00 90.38 89 LEU A C 1
ATOM 709 O O . LEU A 1 89 ? 4.785 0.950 -5.842 1.00 90.38 89 LEU A O 1
ATOM 713 N N . MET A 1 90 ? 4.161 3.106 -5.768 1.00 90.44 90 MET A N 1
ATOM 714 C CA . MET A 1 90 ? 5.524 3.653 -5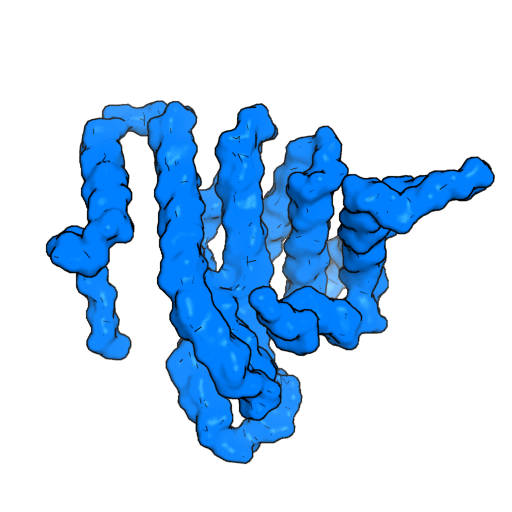.707 1.00 90.44 90 MET A CA 1
ATOM 715 C C . MET A 1 90 ? 6.210 3.333 -4.377 1.00 90.44 90 MET A C 1
ATOM 717 O O . MET A 1 90 ? 7.323 2.810 -4.384 1.00 90.44 90 MET A O 1
ATOM 721 N N . VAL A 1 91 ? 5.519 3.532 -3.249 1.00 88.94 91 VAL A N 1
ATOM 722 C CA . VAL A 1 91 ? 5.979 3.090 -1.919 1.00 88.94 91 VAL A CA 1
ATOM 723 C C . VAL A 1 91 ? 6.233 1.583 -1.922 1.00 88.94 91 VAL A C 1
ATOM 725 O O . VAL A 1 91 ? 7.237 1.113 -1.393 1.00 88.94 91 VAL A O 1
ATOM 728 N N . THR A 1 92 ? 5.350 0.813 -2.563 1.00 88.19 92 THR A N 1
ATOM 729 C CA . THR A 1 92 ? 5.491 -0.642 -2.664 1.00 88.19 92 THR A CA 1
ATOM 730 C C . THR A 1 92 ? 6.734 -1.061 -3.430 1.00 88.19 92 THR A C 1
ATOM 732 O O . THR A 1 92 ? 7.435 -1.974 -2.992 1.00 88.19 92 THR A O 1
ATOM 735 N N . TYR A 1 93 ? 7.007 -0.391 -4.547 1.00 88.81 93 TYR A N 1
ATOM 736 C CA . TYR A 1 93 ? 8.178 -0.645 -5.368 1.00 88.81 93 TYR A CA 1
ATOM 737 C C . TYR A 1 93 ? 9.470 -0.295 -4.622 1.00 88.81 93 TYR A C 1
ATOM 739 O O . TYR A 1 93 ? 10.364 -1.133 -4.543 1.00 88.81 93 TYR A O 1
ATOM 747 N N . GLU A 1 94 ? 9.557 0.899 -4.029 1.00 87.88 94 GLU A N 1
ATOM 748 C CA . GLU A 1 94 ? 10.758 1.332 -3.298 1.00 87.88 94 GLU A CA 1
ATOM 749 C C . GLU A 1 94 ? 11.013 0.486 -2.049 1.00 87.88 94 GLU A C 1
ATOM 751 O O . GLU A 1 94 ? 12.158 0.187 -1.728 1.00 87.88 94 GLU A O 1
ATOM 756 N N . TRP A 1 95 ? 9.958 0.023 -1.378 1.00 84.25 95 TRP A N 1
ATOM 757 C CA . TRP A 1 95 ? 10.097 -0.896 -0.252 1.00 84.25 95 TRP A CA 1
ATOM 758 C C . TRP A 1 95 ? 10.710 -2.248 -0.651 1.00 84.25 95 TRP A C 1
ATOM 760 O O . TRP A 1 95 ? 11.538 -2.794 0.072 1.00 84.25 95 TRP A O 1
ATOM 770 N N . GLN A 1 96 ? 10.294 -2.815 -1.787 1.00 84.56 96 GLN A N 1
ATOM 771 C CA . GLN A 1 96 ? 10.695 -4.170 -2.189 1.00 84.56 96 GLN A CA 1
ATOM 772 C C . GLN A 1 96 ? 11.976 -4.214 -3.025 1.00 84.56 96 GLN A C 1
ATOM 774 O O . GLN A 1 96 ? 12.746 -5.168 -2.917 1.00 84.56 96 GLN A O 1
ATOM 779 N N . TYR A 1 97 ? 12.174 -3.216 -3.884 1.00 83.62 97 TYR A N 1
ATOM 780 C CA . TYR A 1 97 ? 13.219 -3.187 -4.910 1.00 83.62 97 TYR A CA 1
ATOM 781 C C . TYR A 1 97 ? 14.060 -1.910 -4.868 1.00 83.62 97 TYR A C 1
ATOM 783 O O . TYR A 1 97 ? 15.017 -1.786 -5.633 1.00 83.62 97 TYR A O 1
ATOM 791 N N . GLY A 1 98 ? 13.697 -0.946 -4.020 1.00 78.38 98 GLY A N 1
ATOM 792 C CA . GLY A 1 98 ? 14.418 0.309 -3.893 1.00 78.38 98 GLY A CA 1
ATOM 793 C C . GLY A 1 98 ? 15.827 0.098 -3.359 1.00 78.38 98 GLY A C 1
ATOM 794 O O . GLY A 1 98 ? 16.097 -0.764 -2.524 1.00 78.38 98 GLY A O 1
ATOM 795 N N . HIS A 1 99 ? 16.747 0.920 -3.853 1.00 73.88 99 HIS A N 1
ATOM 796 C CA . HIS A 1 99 ? 18.142 0.926 -3.407 1.00 73.88 99 HIS A CA 1
ATOM 797 C C . HIS A 1 99 ? 18.457 2.117 -2.494 1.00 73.88 99 HIS A C 1
ATOM 799 O O . HIS A 1 99 ? 19.553 2.195 -1.945 1.00 73.88 99 HIS A O 1
ATOM 805 N N . CYS A 1 100 ? 17.522 3.063 -2.349 1.00 77.75 100 CYS A N 1
ATOM 806 C CA . CYS A 1 100 ? 17.729 4.301 -1.609 1.00 77.75 100 CYS A CA 1
ATOM 807 C C . CYS A 1 100 ? 16.520 4.631 -0.730 1.00 77.75 100 CYS A C 1
ATOM 809 O O . CYS A 1 100 ? 15.432 4.905 -1.235 1.00 77.75 100 CYS A O 1
ATOM 811 N N . VAL A 1 101 ? 16.744 4.692 0.585 1.00 77.56 101 VAL A N 1
ATOM 812 C CA . VAL A 1 101 ? 15.721 5.046 1.585 1.00 77.56 101 VAL A CA 1
ATOM 813 C C . VAL A 1 101 ? 15.120 6.425 1.313 1.00 77.56 101 VAL A C 1
ATOM 815 O O . VAL A 1 101 ? 13.921 6.620 1.470 1.00 77.56 101 VAL A O 1
ATOM 818 N N . ARG A 1 102 ? 15.923 7.361 0.795 1.00 80.31 102 ARG A N 1
ATOM 819 C CA . ARG A 1 102 ? 15.476 8.719 0.471 1.00 80.31 102 ARG A CA 1
ATOM 820 C C . ARG A 1 102 ? 14.327 8.747 -0.540 1.00 80.31 102 ARG A C 1
ATOM 822 O O . ARG A 1 102 ? 13.477 9.624 -0.466 1.00 80.31 102 ARG A O 1
ATOM 829 N N . HIS A 1 103 ? 14.285 7.821 -1.501 1.00 83.06 103 HIS A N 1
ATOM 830 C CA . HIS A 1 103 ? 13.167 7.771 -2.450 1.00 83.06 103 HIS A CA 1
ATOM 831 C C . HIS A 1 103 ? 11.878 7.309 -1.772 1.00 83.06 103 HIS A C 1
ATOM 833 O O . HIS A 1 103 ? 10.820 7.882 -2.018 1.00 83.06 103 HIS A O 1
ATOM 839 N N . LEU A 1 104 ? 11.976 6.320 -0.880 1.00 83.19 104 LEU A N 1
ATOM 840 C CA . LEU A 1 104 ? 10.854 5.877 -0.060 1.00 83.19 104 LEU A CA 1
ATOM 841 C C . LEU A 1 104 ? 10.347 7.016 0.840 1.00 83.19 104 LEU A C 1
ATOM 843 O O . LEU A 1 104 ? 9.145 7.264 0.874 1.00 83.19 104 LEU A O 1
ATOM 847 N N . GLU A 1 105 ? 11.249 7.754 1.494 1.00 82.69 105 GLU A N 1
ATOM 848 C CA . GLU A 1 105 ? 10.910 8.936 2.302 1.00 82.69 105 GLU A CA 1
ATOM 849 C C . GLU A 1 105 ? 10.162 9.999 1.504 1.00 82.69 105 GLU A C 1
ATOM 851 O O . GLU A 1 105 ? 9.143 10.502 1.968 1.00 82.69 105 GLU A O 1
ATOM 856 N N . LEU A 1 106 ? 10.627 10.319 0.294 1.00 85.50 106 LEU A N 1
ATOM 857 C CA . LEU A 1 106 ? 9.972 11.310 -0.562 1.00 85.50 106 LEU A CA 1
ATOM 858 C C . LEU A 1 106 ? 8.533 10.908 -0.906 1.00 85.50 106 LEU A C 1
ATOM 860 O O . LEU A 1 106 ? 7.636 11.750 -0.872 1.00 85.50 106 LEU A O 1
ATOM 864 N N . HIS A 1 107 ? 8.287 9.629 -1.201 1.00 87.88 107 HIS A N 1
ATOM 865 C CA . HIS A 1 107 ? 6.927 9.148 -1.468 1.00 87.88 107 HIS A CA 1
ATOM 866 C C . HIS A 1 107 ? 6.058 9.154 -0.210 1.00 87.88 107 HIS A C 1
ATOM 868 O O . HIS A 1 107 ? 4.895 9.545 -0.279 1.00 87.88 107 HIS A O 1
ATOM 874 N N . LEU A 1 108 ? 6.612 8.785 0.948 1.00 83.81 108 LEU A N 1
ATOM 875 C CA . LEU A 1 108 ? 5.906 8.842 2.234 1.00 83.81 108 LEU A CA 1
ATOM 876 C C . LEU A 1 108 ? 5.547 10.281 2.634 1.00 83.81 108 LEU A C 1
ATOM 878 O O . LEU A 1 108 ? 4.433 10.530 3.093 1.00 83.81 108 LEU A O 1
ATOM 882 N N . GLN A 1 109 ? 6.449 11.238 2.404 1.00 83.94 109 GLN A N 1
ATOM 883 C CA . GLN A 1 109 ? 6.171 12.667 2.563 1.00 83.94 109 GLN A CA 1
ATOM 884 C C . GLN A 1 109 ? 5.074 13.126 1.598 1.00 83.94 109 GLN A C 1
ATOM 886 O O . GLN A 1 109 ? 4.167 13.846 2.004 1.00 83.94 109 GLN A O 1
ATOM 891 N N . GLY A 1 110 ? 5.095 12.651 0.349 1.00 84.50 110 GLY A N 1
ATOM 892 C CA . GLY A 1 110 ? 4.023 12.899 -0.615 1.00 84.50 110 GLY A CA 1
ATOM 893 C C . GLY A 1 110 ? 2.660 12.390 -0.137 1.00 84.50 110 GLY A C 1
ATOM 894 O O . GLY A 1 110 ? 1.660 13.091 -0.282 1.00 84.50 110 GLY A O 1
ATOM 895 N N . VAL A 1 111 ? 2.614 11.208 0.487 1.00 85.56 111 VAL A N 1
ATOM 896 C CA . VAL A 1 111 ? 1.393 10.671 1.114 1.00 85.56 111 VAL A CA 1
ATOM 897 C C . VAL A 1 111 ? 0.935 11.566 2.267 1.00 85.56 111 VAL A C 1
ATOM 899 O O . VAL A 1 111 ? -0.244 11.902 2.323 1.00 85.56 111 VAL A O 1
ATOM 902 N N . LYS A 1 112 ? 1.845 12.008 3.146 1.00 82.62 112 LYS A N 1
ATOM 903 C CA . LYS A 1 112 ? 1.527 12.944 4.240 1.00 82.62 112 LYS A CA 1
ATOM 904 C C . LYS A 1 112 ? 0.902 14.238 3.710 1.00 82.62 112 LYS A C 1
ATOM 906 O O . LYS A 1 112 ? -0.184 14.605 4.142 1.00 82.62 112 LYS A O 1
ATOM 911 N N . SER A 1 113 ? 1.526 14.878 2.720 1.00 84.12 113 SER A N 1
ATOM 912 C CA . SER A 1 113 ? 1.000 16.111 2.118 1.00 84.12 113 SER A CA 1
ATOM 913 C C . SER A 1 113 ? -0.361 15.911 1.445 1.00 84.12 113 SER A C 1
ATOM 915 O O . SER A 1 113 ? -1.198 16.812 1.476 1.00 84.12 113 SER A O 1
ATOM 917 N N . LEU A 1 114 ? -0.611 14.737 0.856 1.00 83.19 114 LEU A N 1
ATOM 918 C CA . LEU A 1 114 ? -1.908 14.400 0.266 1.00 83.19 114 LEU A CA 1
ATOM 919 C C . LEU A 1 114 ? -2.998 14.253 1.339 1.00 83.19 114 LEU A C 1
ATOM 921 O O . LEU A 1 114 ? -4.103 14.753 1.145 1.00 83.19 114 LEU A O 1
ATOM 925 N N . LEU A 1 115 ? -2.675 13.627 2.476 1.00 80.88 115 LEU A N 1
ATOM 926 C CA . LEU A 1 115 ? -3.578 13.517 3.628 1.00 80.88 115 LEU A CA 1
ATOM 927 C C . LEU A 1 115 ? -3.906 14.888 4.237 1.00 80.88 115 LEU A C 1
ATOM 929 O O . LEU A 1 115 ? -5.053 15.129 4.602 1.00 80.88 115 LEU A O 1
ATOM 933 N N . GLU A 1 116 ? -2.919 15.784 4.314 1.00 81.00 116 GLU A N 1
ATOM 934 C CA . GLU A 1 116 ? -3.092 17.159 4.807 1.00 81.00 116 GLU A CA 1
ATOM 935 C C . GLU A 1 116 ? -3.949 18.014 3.864 1.00 81.00 116 GLU A C 1
ATOM 937 O O . GLU A 1 116 ? -4.773 18.805 4.319 1.00 81.00 116 GLU A O 1
ATOM 942 N N . SER A 1 117 ? -3.757 17.858 2.551 1.00 79.75 117 SER A N 1
ATOM 943 C CA . SER A 1 117 ? -4.402 18.708 1.542 1.00 79.75 117 SER A CA 1
ATOM 944 C C . SER A 1 117 ? -5.826 18.268 1.201 1.00 79.75 117 SER A C 1
ATOM 946 O O . SER A 1 117 ? -6.639 19.108 0.827 1.00 79.75 117 SER A O 1
ATOM 948 N N . HIS A 1 118 ? -6.126 16.970 1.319 1.00 77.75 118 HIS A N 1
ATOM 949 C CA . HIS A 1 118 ? -7.399 16.378 0.895 1.00 77.75 118 HIS A CA 1
ATOM 950 C C . HIS A 1 118 ? -8.008 15.476 1.982 1.00 77.75 118 HIS A C 1
ATOM 952 O O . HIS A 1 118 ? -8.119 14.256 1.799 1.00 77.75 118 HIS A O 1
ATOM 958 N N . PRO A 1 119 ? -8.449 16.048 3.120 1.00 73.44 119 PRO A N 1
ATOM 959 C CA . PRO A 1 119 ? -9.120 15.283 4.168 1.00 73.44 119 PRO A CA 1
ATOM 960 C C . PRO A 1 119 ? -10.450 14.679 3.689 1.00 73.44 119 PRO A C 1
ATOM 962 O O . PRO A 1 119 ? -10.917 13.704 4.279 1.00 73.44 119 PRO A O 1
ATOM 965 N N . GLU A 1 120 ? -11.049 15.194 2.603 1.00 70.50 120 GLU A N 1
ATOM 966 C CA . GLU A 1 120 ? -12.257 14.614 2.004 1.00 70.50 120 GLU A CA 1
ATOM 967 C C . GLU A 1 120 ? -12.094 13.163 1.532 1.00 70.50 120 GLU A C 1
ATOM 969 O O . GLU A 1 120 ? -13.088 12.441 1.459 1.00 70.50 120 GLU A O 1
ATOM 974 N N . LEU A 1 121 ? -10.864 12.706 1.267 1.00 68.31 121 LEU A N 1
ATOM 975 C CA . LEU A 1 121 ? -10.603 11.323 0.859 1.00 68.31 121 LEU A CA 1
ATOM 976 C C . LEU A 1 121 ? -10.888 10.327 1.999 1.00 68.31 121 LEU A C 1
ATOM 978 O O . LEU A 1 121 ? -11.247 9.178 1.748 1.00 68.31 121 LEU A O 1
ATOM 982 N N . PHE A 1 122 ? -10.779 10.779 3.253 1.00 68.38 122 PHE A N 1
ATOM 983 C CA . PHE A 1 122 ? -10.941 9.965 4.455 1.00 68.38 122 PHE A CA 1
ATOM 984 C C . PHE A 1 122 ? -12.033 10.546 5.351 1.00 68.38 122 PHE A C 1
ATOM 986 O O . PHE A 1 122 ? -11.775 11.123 6.407 1.00 68.38 122 PHE A O 1
ATOM 993 N N . GLN A 1 123 ? -13.282 10.366 4.931 1.00 66.56 123 GLN A N 1
ATOM 994 C CA . GLN A 1 123 ? -14.444 10.697 5.751 1.00 66.56 123 GLN A CA 1
ATOM 995 C C . GLN A 1 123 ? -14.909 9.497 6.581 1.00 66.56 123 GLN A C 1
ATOM 997 O O . GLN A 1 123 ? -14.690 8.328 6.235 1.00 66.56 123 GLN A O 1
ATOM 1002 N N . ILE A 1 124 ? -15.577 9.783 7.702 1.00 61.31 124 ILE A N 1
ATOM 1003 C CA . ILE A 1 124 ? -16.201 8.745 8.521 1.00 61.31 124 ILE A CA 1
ATOM 1004 C C . ILE A 1 124 ? -17.408 8.181 7.764 1.00 61.31 124 ILE A C 1
ATOM 1006 O O . ILE A 1 124 ? -18.536 8.627 7.927 1.00 61.31 124 ILE A O 1
ATOM 1010 N N . LYS A 1 125 ? -17.162 7.183 6.920 1.00 64.44 125 LYS A N 1
ATOM 1011 C CA . LYS A 1 125 ? -18.194 6.294 6.387 1.00 64.44 125 LYS A CA 1
ATOM 1012 C C . LYS A 1 125 ? -18.654 5.361 7.509 1.00 64.44 125 LYS A C 1
ATOM 1014 O O . LYS A 1 125 ? -17.822 4.684 8.125 1.00 64.44 125 LYS A O 1
ATOM 1019 N N . ASP A 1 126 ? -19.949 5.348 7.793 1.00 60.72 126 ASP A N 1
ATOM 1020 C CA . ASP A 1 126 ? -20.536 4.396 8.730 1.00 60.72 126 ASP A CA 1
ATOM 1021 C C . ASP A 1 126 ? -20.704 3.042 8.030 1.00 60.72 126 ASP A C 1
ATOM 1023 O O . ASP A 1 126 ? -21.550 2.861 7.155 1.00 60.72 126 ASP A O 1
ATOM 1027 N N . VAL A 1 127 ? -19.842 2.099 8.404 1.00 59.94 127 VAL A N 1
ATOM 1028 C CA . VAL A 1 127 ? -19.774 0.753 7.829 1.00 59.94 127 VAL A CA 1
ATOM 1029 C C . VAL A 1 127 ? -21.083 -0.011 8.039 1.00 59.94 127 VAL A C 1
ATOM 1031 O O . VAL A 1 127 ? -21.481 -0.768 7.158 1.00 59.94 127 VAL A O 1
ATOM 1034 N N . ASN A 1 128 ? -21.780 0.216 9.158 1.00 56.44 128 ASN A N 1
ATOM 1035 C CA . ASN A 1 128 ? -23.047 -0.451 9.450 1.00 56.44 128 ASN A CA 1
ATOM 1036 C C . ASN A 1 128 ? -24.153 0.084 8.543 1.00 56.44 128 ASN A C 1
ATOM 1038 O O . ASN A 1 128 ? -24.886 -0.698 7.947 1.00 56.44 128 ASN A O 1
ATOM 1042 N N . ASN A 1 129 ? -24.218 1.403 8.360 1.00 56.53 129 ASN A N 1
ATOM 1043 C CA . ASN A 1 129 ? -25.161 2.013 7.423 1.00 56.53 129 ASN A CA 1
ATOM 1044 C C . ASN A 1 129 ? -24.895 1.594 5.968 1.00 56.53 129 ASN A C 1
ATOM 1046 O O . ASN A 1 129 ? -25.845 1.336 5.234 1.00 56.53 129 ASN A O 1
ATOM 1050 N N . VAL A 1 130 ? -23.628 1.448 5.561 1.00 59.00 130 VAL A N 1
ATOM 1051 C CA . VAL A 1 130 ? -23.282 0.956 4.215 1.00 59.00 130 VAL A CA 1
ATOM 1052 C C . VAL A 1 130 ? -23.707 -0.503 4.033 1.00 59.00 130 VAL A C 1
ATOM 1054 O O . VAL A 1 130 ? -24.342 -0.821 3.031 1.00 59.00 130 VAL A O 1
ATOM 1057 N N . LEU A 1 131 ? -23.448 -1.376 5.011 1.00 58.00 131 LEU A N 1
ATOM 1058 C CA . LEU A 1 131 ? -23.885 -2.777 4.961 1.00 58.00 131 LEU A CA 1
ATOM 1059 C C . LEU A 1 131 ? -25.417 -2.902 4.922 1.00 58.00 131 LEU A C 1
ATOM 1061 O O . LEU A 1 131 ? -25.940 -3.678 4.127 1.00 58.00 131 LEU A O 1
ATOM 1065 N N . LEU A 1 132 ? -26.132 -2.099 5.716 1.00 56.62 132 LEU A N 1
ATOM 1066 C CA . LEU A 1 132 ? -27.599 -2.076 5.755 1.00 56.62 132 LEU A CA 1
ATOM 1067 C C . LEU A 1 132 ? -28.212 -1.527 4.454 1.00 56.62 132 LEU A C 1
ATOM 1069 O O . LEU A 1 132 ? -29.215 -2.054 3.983 1.00 56.62 132 LEU A O 1
ATOM 1073 N N . SER A 1 133 ? -27.593 -0.522 3.823 1.00 54.59 133 SER A N 1
ATOM 1074 C CA . SER A 1 133 ? -28.055 0.033 2.535 1.00 54.59 133 SER A CA 1
ATOM 1075 C C . SER A 1 133 ? -27.834 -0.882 1.324 1.00 54.59 133 SER A C 1
ATOM 1077 O O . SER A 1 133 ? -28.331 -0.598 0.238 1.00 54.59 133 SER A O 1
ATOM 1079 N N . MET A 1 134 ? -27.061 -1.959 1.488 1.00 52.84 134 MET A N 1
ATOM 1080 C CA . MET A 1 134 ? -26.804 -2.951 0.438 1.00 52.84 134 MET A CA 1
ATOM 1081 C C . MET A 1 134 ? -27.772 -4.138 0.503 1.00 52.84 134 MET A C 1
ATOM 1083 O O . MET A 1 134 ? -27.938 -4.860 -0.484 1.00 52.84 134 MET A O 1
ATOM 1087 N N . GLU A 1 135 ? -28.400 -4.353 1.662 1.00 52.09 135 GLU A N 1
ATOM 1088 C CA . GLU A 1 135 ? -29.464 -5.344 1.844 1.00 52.09 135 GLU A CA 1
ATOM 1089 C C . GLU A 1 135 ? -30.814 -4.837 1.308 1.00 52.09 135 GLU A C 1
ATOM 1091 O O . GLU A 1 135 ? -31.673 -5.649 0.965 1.00 52.09 135 GLU A O 1
ATOM 1096 N N . SER A 1 136 ? -30.988 -3.520 1.140 1.00 50.31 136 SER A N 1
ATOM 1097 C CA . SER A 1 136 ? -32.139 -2.944 0.439 1.00 50.31 136 SER A CA 1
ATOM 1098 C C . SER A 1 136 ? -32.009 -3.111 -1.084 1.00 50.31 136 SER A C 1
ATOM 1100 O O . SER A 1 136 ? -30.984 -2.816 -1.692 1.00 50.31 136 SER A O 1
ATOM 1102 N N . GLU A 1 137 ? -33.064 -3.611 -1.733 1.00 49.75 137 GLU A N 1
ATOM 1103 C CA . GLU A 1 137 ? -33.061 -4.004 -3.154 1.00 49.75 137 GLU A CA 1
ATOM 1104 C C . GLU A 1 137 ? -33.016 -2.842 -4.172 1.00 49.75 137 GLU A C 1
ATOM 1106 O O . GLU A 1 137 ? -33.038 -3.090 -5.377 1.00 49.75 137 GLU A O 1
ATOM 1111 N N . GLU A 1 138 ? -32.934 -1.585 -3.731 1.00 43.78 138 GLU A N 1
ATOM 1112 C CA . GLU A 1 138 ? -33.202 -0.416 -4.586 1.00 43.78 138 GLU A CA 1
ATOM 1113 C C . GLU A 1 138 ? -31.962 0.264 -5.204 1.00 43.78 138 GLU A C 1
ATOM 1115 O O . GLU A 1 138 ? -32.116 1.088 -6.102 1.00 43.78 138 GLU A O 1
ATOM 1120 N N . SER A 1 139 ? -30.729 -0.079 -4.817 1.00 40.91 139 SER A N 1
ATOM 1121 C CA . SER A 1 139 ? -29.511 0.610 -5.292 1.00 40.91 139 SER A CA 1
ATOM 1122 C C . SER A 1 139 ? -28.722 -0.195 -6.340 1.00 40.91 139 SER A C 1
ATOM 1124 O O . SER A 1 139 ? -27.563 -0.558 -6.159 1.00 40.91 139 SER A O 1
ATOM 1126 N N . ASN A 1 140 ? -29.342 -0.458 -7.493 1.00 36.84 140 ASN A N 1
ATOM 1127 C CA . ASN A 1 140 ? -28.671 -1.042 -8.670 1.00 36.84 140 ASN A CA 1
ATOM 1128 C C . ASN A 1 140 ? -27.861 -0.017 -9.497 1.00 36.84 140 ASN A C 1
ATOM 1130 O O . ASN A 1 140 ? -27.549 -0.281 -10.660 1.00 36.84 140 ASN A O 1
ATOM 1134 N N . GLU A 1 141 ? -27.496 1.140 -8.935 1.00 38.38 141 GLU A N 1
ATOM 1135 C CA . GLU A 1 141 ? -26.637 2.098 -9.635 1.00 38.38 141 GLU A CA 1
ATOM 1136 C C . GLU A 1 141 ? -25.148 1.867 -9.311 1.00 38.38 141 GLU A C 1
ATOM 1138 O O . GLU A 1 141 ? -24.742 1.892 -8.148 1.00 38.38 141 GLU A O 1
ATOM 1143 N N . PRO A 1 142 ? -24.289 1.655 -10.326 1.00 44.31 142 PRO A N 1
ATOM 1144 C CA . PRO A 1 142 ? -22.858 1.412 -10.136 1.00 44.31 142 PRO A CA 1
ATOM 1145 C C . PRO A 1 142 ? -22.075 2.635 -9.623 1.00 44.31 142 PRO A C 1
ATOM 1147 O O . PRO A 1 142 ? -20.896 2.489 -9.299 1.00 44.31 142 PRO A O 1
ATOM 1150 N N . GLU A 1 143 ? -22.698 3.815 -9.534 1.00 39.09 143 GLU A N 1
ATOM 1151 C CA . GLU A 1 143 ? -22.044 5.085 -9.185 1.00 39.09 143 GLU A CA 1
ATOM 1152 C C . GLU A 1 143 ? -21.981 5.373 -7.674 1.00 39.09 143 GLU A C 1
ATOM 1154 O O . GLU A 1 143 ? -21.174 6.198 -7.254 1.00 39.09 143 GLU A O 1
ATOM 1159 N N . SER A 1 144 ? -22.737 4.659 -6.828 1.00 44.34 144 SER A N 1
ATOM 1160 C CA . SER A 1 144 ? -22.703 4.852 -5.365 1.00 44.34 144 SER A CA 1
ATOM 1161 C C . SER A 1 144 ? -21.858 3.810 -4.621 1.00 44.34 144 SER A C 1
ATOM 1163 O O . SER A 1 144 ? -22.071 3.562 -3.430 1.00 44.34 144 SER A O 1
ATOM 1165 N N . ARG A 1 145 ? -20.914 3.148 -5.302 1.00 54.03 145 ARG A N 1
ATOM 1166 C CA . ARG A 1 145 ? -20.005 2.199 -4.646 1.00 54.03 145 ARG A CA 1
ATOM 1167 C C . ARG A 1 145 ? -19.070 2.969 -3.726 1.00 54.03 145 ARG A C 1
ATOM 1169 O O . ARG A 1 145 ? -18.110 3.585 -4.176 1.00 54.03 145 ARG A O 1
ATOM 1176 N N . VAL A 1 146 ? -19.349 2.923 -2.429 1.00 56.53 146 VAL A N 1
ATOM 1177 C CA . VAL A 1 146 ? -18.475 3.498 -1.408 1.00 56.53 146 VAL A CA 1
ATOM 1178 C C . VAL A 1 146 ? -17.130 2.768 -1.462 1.00 56.53 146 VAL A C 1
ATOM 1180 O O . VAL A 1 146 ? -16.997 1.615 -1.052 1.00 56.53 146 VAL A O 1
ATOM 1183 N N . SER A 1 147 ? -16.117 3.435 -2.001 1.00 63.34 147 SER A N 1
ATOM 1184 C CA . SER A 1 147 ? -14.760 2.916 -2.116 1.00 63.34 147 SER A CA 1
ATOM 1185 C C . SER A 1 147 ? -14.093 2.938 -0.737 1.00 63.34 147 SER A C 1
ATOM 1187 O O . SER A 1 147 ? -13.797 3.998 -0.199 1.00 63.34 147 SER A O 1
ATOM 1189 N N . PHE A 1 148 ? -13.848 1.766 -0.138 1.00 67.19 148 PHE A N 1
ATOM 1190 C CA . PHE A 1 148 ? -12.939 1.638 1.024 1.00 67.19 148 PHE A CA 1
ATOM 1191 C C . PHE A 1 148 ? -11.488 1.317 0.599 1.00 67.19 148 PHE A C 1
ATOM 1193 O O . PHE A 1 148 ? -10.680 0.809 1.378 1.00 67.19 148 PHE A O 1
ATOM 1200 N N . ILE A 1 149 ? -11.181 1.530 -0.686 1.00 74.06 149 ILE A N 1
ATOM 1201 C CA . ILE A 1 149 ? -9.887 1.205 -1.297 1.00 74.06 149 ILE A CA 1
ATOM 1202 C C . ILE A 1 149 ? -8.787 2.116 -0.739 1.00 74.06 149 ILE A C 1
ATOM 1204 O O . ILE A 1 149 ? -7.759 1.576 -0.325 1.00 74.06 149 ILE A O 1
ATOM 1208 N N . PRO A 1 150 ? -8.962 3.453 -0.660 1.00 76.19 150 PRO A N 1
ATOM 1209 C CA . PRO A 1 150 ? -7.939 4.331 -0.090 1.00 76.19 150 PRO A CA 1
ATOM 1210 C C . PRO A 1 150 ? -7.589 3.970 1.356 1.00 76.19 150 PRO A C 1
ATOM 1212 O O . PRO A 1 150 ? -6.417 3.963 1.719 1.00 76.19 150 PRO A O 1
ATOM 1215 N N . GLU A 1 151 ? -8.579 3.592 2.167 1.00 78.12 151 GLU A N 1
ATOM 1216 C CA . GLU A 1 151 ? -8.411 3.175 3.559 1.00 78.12 151 GLU A CA 1
ATOM 1217 C C . GLU A 1 151 ? -7.569 1.896 3.665 1.00 78.12 151 GLU A C 1
ATOM 1219 O O . GLU A 1 151 ? -6.643 1.823 4.478 1.00 78.12 151 GLU A O 1
ATOM 1224 N N . GLN A 1 152 ? -7.833 0.907 2.804 1.00 79.81 152 GLN A N 1
ATOM 1225 C CA . GLN A 1 152 ? -7.036 -0.317 2.736 1.00 79.81 152 GLN A CA 1
ATOM 1226 C C . GLN A 1 152 ? -5.599 -0.028 2.284 1.00 79.81 152 GLN A C 1
ATOM 1228 O O . GLN A 1 152 ? -4.647 -0.535 2.878 1.00 79.81 152 GLN A O 1
ATOM 1233 N N . LEU A 1 153 ? -5.425 0.782 1.238 1.00 82.12 153 LEU A N 1
ATOM 1234 C CA . LEU A 1 153 ? -4.106 1.144 0.725 1.00 82.12 153 LEU A CA 1
ATOM 1235 C C . LEU A 1 153 ? -3.301 1.934 1.768 1.00 82.12 153 LEU A C 1
ATOM 1237 O O . LEU A 1 153 ? -2.118 1.650 1.951 1.00 82.12 153 LEU A O 1
ATOM 1241 N N . LEU A 1 154 ? -3.937 2.855 2.502 1.00 81.06 154 LEU A N 1
ATOM 1242 C CA . LEU A 1 154 ? -3.304 3.628 3.571 1.00 81.06 154 LEU A CA 1
ATOM 1243 C C . LEU A 1 154 ? -2.833 2.720 4.707 1.00 81.06 154 LEU A C 1
ATOM 1245 O O . LEU A 1 154 ? -1.687 2.840 5.136 1.00 81.06 154 LEU A O 1
ATOM 1249 N N . LEU A 1 155 ? -3.671 1.777 5.151 1.00 81.94 155 LEU A N 1
ATOM 1250 C CA . LEU A 1 155 ? -3.278 0.790 6.157 1.00 81.94 155 LEU A CA 1
ATOM 1251 C C . LEU A 1 155 ? -2.017 0.037 5.720 1.00 81.94 155 LEU A C 1
ATOM 1253 O O . LEU A 1 155 ? -1.067 -0.077 6.489 1.00 81.94 155 LEU A O 1
ATOM 1257 N N . TRP A 1 156 ? -1.967 -0.430 4.471 1.00 81.38 156 TRP A N 1
ATOM 1258 C CA . TRP A 1 156 ? -0.784 -1.118 3.958 1.00 81.38 156 TRP A CA 1
ATOM 1259 C C . TRP A 1 156 ? 0.454 -0.217 3.878 1.00 81.38 156 TRP A C 1
ATOM 1261 O O . TRP A 1 156 ? 1.551 -0.703 4.146 1.00 81.38 156 TRP A O 1
ATOM 1271 N N . ILE A 1 157 ? 0.312 1.068 3.531 1.00 80.69 157 ILE A N 1
ATOM 1272 C CA . ILE A 1 157 ? 1.426 2.035 3.574 1.00 80.69 157 ILE A CA 1
ATOM 1273 C C . ILE A 1 157 ? 1.937 2.185 5.007 1.00 80.69 157 ILE A C 1
ATOM 1275 O O . ILE A 1 157 ? 3.144 2.146 5.221 1.00 80.69 157 ILE A O 1
ATOM 1279 N N . LEU A 1 158 ? 1.039 2.305 5.988 1.00 77.06 158 LEU A N 1
ATOM 1280 C CA . LEU A 1 158 ? 1.395 2.438 7.402 1.00 77.06 158 LEU A CA 1
ATOM 1281 C C . LEU A 1 158 ? 2.094 1.187 7.942 1.00 77.06 158 LEU A C 1
ATOM 1283 O O . LEU A 1 158 ? 3.110 1.301 8.621 1.00 77.06 158 LEU A O 1
ATOM 1287 N N . LEU A 1 159 ? 1.606 -0.008 7.604 1.00 73.12 159 LEU A N 1
ATOM 1288 C CA . LEU A 1 159 ? 2.258 -1.257 8.003 1.00 73.12 159 LEU A CA 1
ATOM 1289 C C . LEU A 1 159 ? 3.657 -1.383 7.379 1.00 73.12 159 LEU A C 1
ATOM 1291 O O . LEU A 1 159 ? 4.611 -1.711 8.080 1.00 73.12 159 LEU A O 1
ATOM 1295 N N . ARG A 1 160 ? 3.812 -1.030 6.095 1.00 73.69 160 ARG A N 1
ATOM 1296 C CA . ARG A 1 160 ? 5.129 -0.989 5.428 1.00 73.69 160 ARG A CA 1
ATOM 1297 C C . ARG A 1 160 ? 6.057 0.053 6.039 1.00 73.69 160 ARG A C 1
ATOM 1299 O O . ARG A 1 160 ? 7.250 -0.196 6.151 1.00 73.69 160 ARG A O 1
ATOM 1306 N N . TYR A 1 161 ? 5.521 1.209 6.428 1.00 66.62 161 TYR A N 1
ATOM 1307 C CA . TYR A 1 161 ? 6.274 2.243 7.128 1.00 66.62 161 TYR A CA 1
ATOM 1308 C C . TYR A 1 161 ? 6.865 1.685 8.426 1.00 66.62 161 TYR A C 1
ATOM 1310 O O . TYR A 1 161 ? 8.065 1.801 8.633 1.00 66.62 161 TYR A O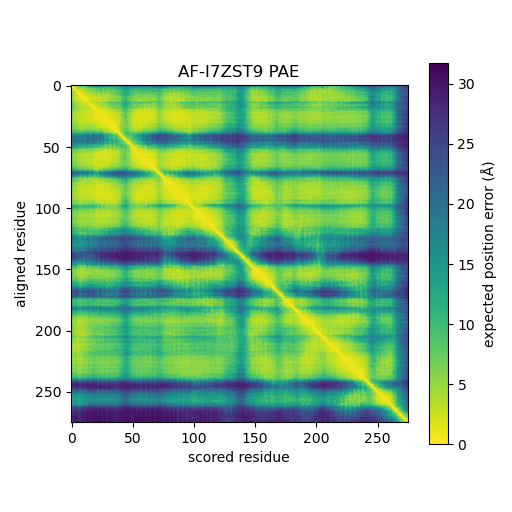 1
ATOM 1318 N N . ILE A 1 162 ? 6.062 1.005 9.251 1.00 66.00 162 ILE A N 1
ATOM 1319 C CA . ILE A 1 162 ? 6.533 0.385 10.500 1.00 66.00 162 ILE A CA 1
ATOM 1320 C C . ILE A 1 162 ? 7.664 -0.614 10.227 1.00 66.00 162 ILE A C 1
ATOM 1322 O O . ILE A 1 162 ? 8.680 -0.598 10.926 1.00 66.00 162 ILE A O 1
ATOM 1326 N N . ASP A 1 163 ? 7.529 -1.455 9.199 1.00 64.69 163 ASP A N 1
ATOM 1327 C CA . ASP A 1 163 ? 8.595 -2.383 8.815 1.00 64.69 163 ASP A CA 1
ATOM 1328 C C . ASP A 1 163 ? 9.875 -1.649 8.388 1.00 64.69 163 ASP A C 1
ATOM 1330 O O . ASP A 1 163 ? 10.974 -2.063 8.768 1.00 64.69 163 ASP A O 1
ATOM 1334 N N . ALA A 1 164 ? 9.742 -0.544 7.650 1.00 64.62 164 ALA A N 1
ATOM 1335 C CA . ALA A 1 164 ? 10.855 0.270 7.172 1.00 64.62 164 ALA A CA 1
ATOM 1336 C C . ALA A 1 164 ? 11.566 1.043 8.280 1.00 64.62 164 ALA A C 1
ATOM 1338 O O . ALA A 1 164 ? 12.794 1.105 8.302 1.00 64.62 164 ALA A O 1
ATOM 1339 N N . SER A 1 165 ? 10.809 1.602 9.220 1.00 59.97 165 SER A N 1
ATOM 1340 C CA . SER A 1 165 ? 11.339 2.385 10.337 1.00 59.97 165 SER A CA 1
ATOM 1341 C C . SER A 1 165 ? 12.072 1.524 11.347 1.00 59.97 165 SER A C 1
ATOM 1343 O O . SER A 1 165 ? 12.999 2.004 11.984 1.00 59.97 165 SER A O 1
ATOM 1345 N N . CYS A 1 166 ? 11.681 0.254 11.472 1.00 56.34 166 CYS A N 1
ATOM 1346 C CA . CYS A 1 166 ? 12.344 -0.707 12.348 1.00 56.34 166 CYS A CA 1
ATOM 1347 C C . CYS A 1 166 ? 13.611 -1.326 11.732 1.00 56.34 166 CYS A C 1
ATOM 1349 O O . CYS A 1 166 ? 14.276 -2.131 12.386 1.00 56.34 166 CYS A O 1
ATOM 1351 N N . GLN A 1 167 ? 13.928 -1.023 10.470 1.00 58.50 167 GLN A N 1
ATOM 1352 C CA . GLN A 1 167 ? 15.249 -1.285 9.902 1.00 58.50 167 GLN A CA 1
ATOM 1353 C C . GLN A 1 167 ? 16.181 -0.123 10.281 1.00 58.50 167 GLN A C 1
ATOM 1355 O O . GLN A 1 167 ? 15.711 1.001 10.453 1.00 58.50 167 GLN A O 1
ATOM 1360 N N . PRO A 1 168 ? 17.510 -0.322 10.351 1.00 51.56 168 PRO A N 1
ATOM 1361 C CA . PRO A 1 168 ? 18.486 0.747 10.613 1.00 51.56 168 PRO A CA 1
ATOM 1362 C C . PRO A 1 168 ? 18.600 1.772 9.460 1.00 51.56 168 PRO A C 1
ATOM 1364 O O . PRO A 1 168 ? 19.649 2.366 9.237 1.00 51.56 168 PRO A O 1
ATOM 1367 N N . MET A 1 169 ? 17.527 1.962 8.694 1.00 52.25 169 MET A N 1
ATOM 1368 C CA . MET A 1 169 ? 17.424 2.832 7.531 1.00 52.25 169 MET A CA 1
ATOM 1369 C C . MET A 1 169 ? 17.158 4.300 7.894 1.00 52.25 169 MET A C 1
ATOM 1371 O O . MET A 1 169 ? 17.256 5.142 7.011 1.00 52.25 169 MET A O 1
ATOM 1375 N N . GLY A 1 170 ? 16.919 4.629 9.170 1.00 51.56 170 GLY A N 1
ATOM 1376 C CA . GLY A 1 170 ? 16.987 6.012 9.660 1.00 51.56 170 GLY A CA 1
ATOM 1377 C C . GLY A 1 170 ? 15.894 6.940 9.122 1.00 51.56 170 GLY A C 1
ATOM 1378 O O . GLY A 1 170 ? 16.194 8.079 8.780 1.00 51.56 170 GLY A O 1
ATOM 1379 N N . LEU A 1 171 ? 14.645 6.463 9.047 1.00 60.34 171 LEU A N 1
ATOM 1380 C CA . LEU A 1 171 ? 13.497 7.293 8.664 1.00 60.34 171 LEU A CA 1
ATOM 1381 C C . LEU A 1 171 ? 13.253 8.388 9.717 1.00 60.34 171 LEU A C 1
ATOM 1383 O O . LEU A 1 171 ? 13.019 8.080 10.884 1.00 60.34 171 LEU A O 1
ATOM 1387 N N . SER A 1 172 ? 13.317 9.656 9.299 1.00 54.81 172 SER A N 1
ATOM 1388 C CA . SER A 1 172 ? 13.361 10.814 10.212 1.00 54.81 172 SER A CA 1
ATOM 1389 C C . SER A 1 172 ? 11.996 11.342 10.686 1.00 54.81 172 SER A C 1
ATOM 1391 O O . SER A 1 172 ? 11.955 12.059 11.683 1.00 54.81 172 SER A O 1
ATOM 1393 N N . GLU A 1 173 ? 10.891 11.042 9.994 1.00 59.50 173 GLU A N 1
ATOM 1394 C CA . GLU A 1 173 ? 9.542 11.510 10.360 1.00 59.50 173 GLU A CA 1
ATOM 1395 C C . GLU A 1 173 ? 8.510 10.382 10.268 1.00 59.50 173 GLU A C 1
ATOM 1397 O O . GLU A 1 173 ? 8.334 9.754 9.221 1.00 59.50 173 GLU A O 1
ATOM 1402 N N . SER A 1 174 ? 7.775 10.157 11.358 1.00 65.38 174 SER A N 1
ATOM 1403 C CA . SER A 1 174 ? 6.776 9.099 11.458 1.00 65.38 174 SER A CA 1
ATOM 1404 C C . SER A 1 174 ? 5.417 9.501 10.903 1.00 65.38 174 SER A C 1
ATOM 1406 O O . SER A 1 174 ? 4.577 10.076 11.591 1.00 65.38 174 SER A O 1
ATOM 1408 N N . LEU A 1 175 ? 5.150 9.073 9.661 1.00 70.88 175 LEU A N 1
ATOM 1409 C CA . LEU A 1 175 ? 3.803 9.083 9.070 1.00 70.88 175 LEU A CA 1
ATOM 1410 C C . LEU A 1 175 ? 2.776 8.433 10.016 1.00 70.88 175 LEU A C 1
ATOM 1412 O O . LEU A 1 175 ? 1.650 8.907 10.138 1.00 70.88 175 LEU A O 1
ATOM 1416 N N . TYR A 1 176 ? 3.183 7.378 10.727 1.00 71.25 176 TYR A N 1
ATOM 1417 C CA . TYR A 1 176 ? 2.341 6.712 11.718 1.00 71.25 176 TYR A CA 1
ATOM 1418 C C . TYR A 1 176 ? 2.001 7.604 12.923 1.00 71.25 176 TYR A C 1
ATOM 1420 O O . TYR A 1 176 ? 0.849 7.627 13.353 1.00 71.25 176 TYR A O 1
ATOM 1428 N N . ASP A 1 177 ? 2.955 8.385 13.446 1.00 71.69 177 ASP A N 1
ATOM 1429 C CA . ASP A 1 177 ? 2.653 9.308 14.546 1.00 71.69 177 ASP A CA 1
ATOM 1430 C C . ASP A 1 177 ? 1.828 10.499 14.060 1.00 71.69 177 ASP A C 1
ATOM 1432 O O . ASP A 1 177 ? 0.940 10.933 14.784 1.00 71.69 177 ASP A O 1
ATOM 1436 N N . TYR A 1 178 ? 2.052 10.979 12.831 1.00 73.56 178 TYR A N 1
ATOM 1437 C CA . TYR A 1 178 ? 1.192 11.990 12.215 1.00 73.56 178 TYR A CA 1
ATOM 1438 C C . TYR A 1 178 ? -0.267 11.519 12.175 1.00 73.56 178 TYR A C 1
ATOM 1440 O O . TYR A 1 178 ? -1.161 12.232 12.618 1.00 73.56 178 TYR A O 1
ATOM 1448 N N . VAL A 1 179 ? -0.513 10.288 11.718 1.00 73.94 179 VAL A N 1
ATOM 1449 C CA . VAL A 1 179 ? -1.863 9.715 11.673 1.00 73.94 179 VAL A CA 1
ATOM 1450 C C . VAL A 1 179 ? -2.477 9.607 13.073 1.00 73.94 179 VAL A C 1
ATOM 1452 O O . VAL A 1 179 ? -3.632 9.995 13.254 1.00 73.94 179 VAL A O 1
ATOM 1455 N N . LEU A 1 180 ? -1.712 9.160 14.074 1.00 72.31 180 LEU A N 1
ATOM 1456 C CA . LEU A 1 180 ? -2.178 9.091 15.464 1.00 72.31 180 LEU A CA 1
ATOM 1457 C C . LEU A 1 180 ? -2.454 10.472 16.083 1.00 72.31 180 LEU A C 1
ATOM 1459 O O . LEU A 1 180 ? -3.397 10.616 16.857 1.00 72.31 180 LEU A O 1
ATOM 1463 N N . GLN A 1 181 ? -1.650 11.483 15.752 1.00 73.56 181 GLN A N 1
ATOM 1464 C CA . GLN A 1 181 ? -1.753 12.843 16.296 1.00 73.56 181 GLN A CA 1
ATOM 1465 C C . GLN A 1 181 ? -2.729 13.733 15.523 1.00 73.56 181 GLN A C 1
ATOM 1467 O O . GLN A 1 181 ? -3.141 14.768 16.041 1.00 73.56 181 GLN A O 1
ATOM 1472 N N . SER A 1 182 ? -3.128 13.335 14.311 1.00 64.38 182 SER A N 1
ATOM 1473 C CA . SER A 1 182 ? -4.008 14.115 13.431 1.00 64.38 182 SER A CA 1
ATOM 1474 C C . SER A 1 182 ? -5.375 14.435 14.046 1.00 64.38 182 SER A C 1
ATOM 1476 O O . SER A 1 182 ? -6.080 15.309 13.547 1.00 64.38 182 SER A O 1
ATOM 1478 N N . GLY A 1 183 ? -5.784 13.719 15.102 1.00 61.94 183 GLY A N 1
ATOM 1479 C CA . GLY A 1 183 ? -7.076 13.899 15.768 1.00 61.94 183 GLY A CA 1
ATOM 1480 C C . GLY A 1 183 ? -8.282 13.532 14.895 1.00 61.94 183 GLY A C 1
ATOM 1481 O O . GLY A 1 183 ? -9.415 13.616 15.363 1.00 61.94 183 GLY A O 1
ATOM 1482 N N . ASN A 1 184 ? -8.062 13.101 13.646 1.00 70.00 184 ASN A N 1
ATOM 1483 C CA . ASN A 1 184 ? -9.115 12.662 12.748 1.00 70.00 184 ASN A CA 1
ATOM 1484 C C . ASN A 1 184 ? -9.422 11.176 13.013 1.00 70.00 184 ASN A C 1
ATOM 1486 O O . ASN A 1 184 ? -8.612 10.309 12.663 1.00 70.00 184 ASN A O 1
ATOM 1490 N N . PRO A 1 185 ? -10.600 10.838 13.571 1.00 68.44 185 PRO A N 1
ATOM 1491 C CA . PRO A 1 185 ? -10.963 9.449 13.845 1.00 68.44 185 PRO A CA 1
ATOM 1492 C C . PRO A 1 185 ? -11.044 8.602 12.567 1.00 68.44 185 PRO A C 1
ATOM 1494 O O . PRO A 1 185 ? -10.932 7.379 12.643 1.00 68.44 185 PRO A O 1
ATOM 1497 N N . ALA A 1 186 ? -11.203 9.220 11.388 1.00 66.94 186 ALA A N 1
ATOM 1498 C CA . ALA A 1 186 ? -11.245 8.511 10.117 1.00 66.94 186 ALA A CA 1
ATOM 1499 C C . ALA A 1 186 ? -9.898 7.880 9.731 1.00 66.94 186 ALA A C 1
ATOM 1501 O O . ALA A 1 186 ? -9.901 6.825 9.095 1.00 66.94 186 ALA A O 1
ATOM 1502 N N . LEU A 1 187 ? -8.788 8.498 10.148 1.00 73.69 187 LEU A N 1
ATOM 1503 C CA . LEU A 1 187 ? -7.421 8.065 9.854 1.00 73.69 187 LEU A CA 1
ATOM 1504 C C . LEU A 1 187 ? -6.872 7.086 10.899 1.00 73.69 187 LEU A C 1
ATOM 1506 O O . LEU A 1 187 ? -5.811 6.508 10.686 1.00 73.69 187 LEU A O 1
ATOM 1510 N N . HIS A 1 188 ? -7.579 6.868 12.012 1.00 76.56 188 HIS A N 1
ATOM 1511 C CA . HIS A 1 188 ? -7.085 6.020 13.093 1.00 76.56 188 HIS A CA 1
ATOM 1512 C C . HIS A 1 188 ? -6.745 4.599 12.587 1.00 76.56 188 HIS A C 1
ATOM 1514 O O . HIS A 1 188 ? -7.609 3.969 11.963 1.00 76.56 188 HIS A O 1
ATOM 1520 N N . PRO A 1 189 ? -5.546 4.046 12.875 1.00 75.62 189 PRO A N 1
ATOM 1521 C CA . PRO A 1 189 ? -5.103 2.760 12.326 1.00 75.62 189 PRO A CA 1
ATOM 1522 C C . PRO A 1 189 ? -6.078 1.605 12.579 1.00 75.62 189 PRO A C 1
ATOM 1524 O O . PRO A 1 189 ? -6.333 0.810 11.679 1.00 75.62 189 PRO A O 1
ATOM 1527 N N . ASP A 1 190 ? -6.704 1.551 13.758 1.00 76.88 190 ASP A N 1
ATOM 1528 C CA . ASP A 1 190 ? -7.690 0.506 14.077 1.00 76.88 190 ASP A CA 1
ATOM 1529 C C . ASP A 1 190 ? -8.973 0.632 13.253 1.00 76.88 190 ASP A C 1
ATOM 1531 O O . ASP A 1 190 ? -9.617 -0.367 12.931 1.00 76.88 190 ASP A O 1
ATOM 1535 N N . ARG A 1 191 ? -9.361 1.860 12.892 1.00 76.56 191 ARG A N 1
ATOM 1536 C CA . ARG A 1 191 ? -10.510 2.087 12.017 1.00 76.56 191 ARG A CA 1
ATOM 1537 C C . ARG A 1 191 ? -10.161 1.705 10.586 1.00 76.56 191 ARG A C 1
ATOM 1539 O O . ARG A 1 191 ? -10.954 1.023 9.946 1.00 76.56 191 ARG A O 1
ATOM 1546 N N . LEU A 1 192 ? -8.975 2.088 10.109 1.00 78.81 192 LEU A N 1
ATOM 1547 C CA . LEU A 1 192 ? -8.471 1.676 8.798 1.00 78.81 192 LEU A CA 1
ATOM 1548 C C . LEU A 1 192 ? -8.402 0.148 8.689 1.00 78.81 192 LEU A C 1
ATOM 1550 O O . LEU A 1 192 ? -8.841 -0.404 7.683 1.00 78.81 192 LEU A O 1
ATOM 1554 N N . TYR A 1 193 ? -7.950 -0.535 9.747 1.00 79.94 193 TYR A N 1
ATOM 1555 C CA . TYR A 1 193 ? -7.985 -1.994 9.844 1.00 79.94 193 TYR A CA 1
ATOM 1556 C C . TYR A 1 193 ? -9.406 -2.539 9.681 1.00 79.94 193 TYR A C 1
ATOM 1558 O O . TYR A 1 193 ? -9.642 -3.366 8.799 1.00 79.94 193 TYR A O 1
ATOM 1566 N N . ARG A 1 194 ? -10.379 -2.036 10.453 1.00 78.62 194 ARG A N 1
ATOM 1567 C CA . ARG A 1 194 ? -11.784 -2.462 10.322 1.00 78.62 194 ARG A CA 1
ATOM 1568 C C . ARG A 1 194 ? -12.314 -2.225 8.906 1.00 78.62 194 ARG A C 1
ATOM 1570 O O . ARG A 1 194 ? -12.820 -3.164 8.301 1.00 78.62 194 ARG A O 1
ATOM 1577 N N . CYS A 1 195 ? -12.138 -1.028 8.344 1.00 75.62 195 CYS A N 1
ATOM 1578 C CA . CYS A 1 195 ? -12.560 -0.704 6.977 1.00 75.62 195 CYS A CA 1
ATOM 1579 C C . CYS A 1 195 ? -11.930 -1.646 5.938 1.00 75.62 195 CYS A C 1
ATOM 1581 O O . CYS A 1 195 ? -12.628 -2.150 5.060 1.00 75.62 195 CYS A O 1
ATOM 1583 N N . ALA A 1 196 ? -10.637 -1.954 6.071 1.00 77.12 196 ALA A N 1
ATOM 1584 C CA . ALA A 1 196 ? -9.934 -2.880 5.187 1.00 77.12 196 ALA A CA 1
ATOM 1585 C C . ALA A 1 196 ? -10.483 -4.315 5.263 1.00 77.12 196 ALA A C 1
ATOM 1587 O O . ALA A 1 196 ? -10.434 -5.037 4.265 1.00 77.12 196 ALA A O 1
ATOM 1588 N N . ARG A 1 197 ? -11.017 -4.741 6.418 1.00 78.69 197 ARG A N 1
ATOM 1589 C CA . ARG A 1 197 ? -11.657 -6.059 6.573 1.00 78.69 197 ARG A CA 1
ATOM 1590 C C . ARG A 1 197 ? -13.019 -6.131 5.892 1.00 78.69 197 ARG A C 1
ATOM 1592 O O . ARG A 1 197 ? -13.338 -7.166 5.319 1.00 78.69 197 ARG A O 1
ATOM 1599 N N . VAL A 1 198 ? -13.803 -5.054 5.928 1.00 75.19 198 VAL A N 1
ATOM 1600 C CA . VAL A 1 198 ? -15.160 -5.050 5.348 1.00 75.19 198 VAL A CA 1
ATOM 1601 C C . VAL A 1 198 ? -15.166 -4.654 3.867 1.00 75.19 198 VAL A C 1
ATOM 1603 O O . VAL A 1 198 ? -16.14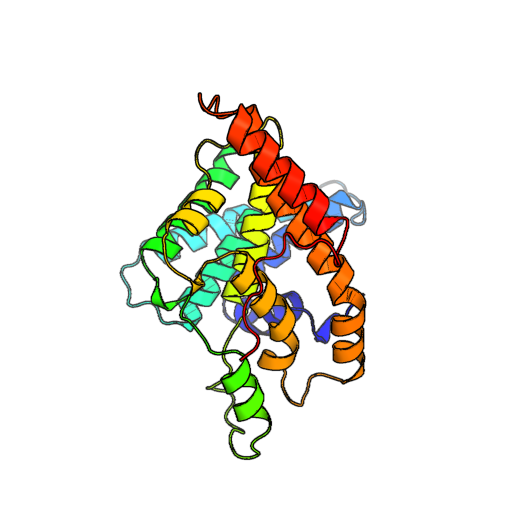8 -4.903 3.171 1.00 75.19 198 VAL A O 1
ATOM 1606 N N . TRP A 1 199 ? -14.056 -4.102 3.357 1.00 76.88 199 TRP A N 1
ATOM 1607 C CA . TRP A 1 199 ? -13.933 -3.598 1.985 1.00 76.88 199 TRP A CA 1
ATOM 1608 C C . TRP A 1 199 ? -14.464 -4.564 0.922 1.00 76.88 199 TRP A C 1
ATOM 1610 O O . TRP A 1 199 ? -15.265 -4.148 0.094 1.00 76.88 199 TRP A O 1
ATOM 1620 N N . GLY A 1 200 ? -14.055 -5.839 0.943 1.00 74.25 200 GLY A N 1
ATOM 1621 C CA . GLY A 1 200 ? -14.427 -6.798 -0.106 1.00 74.25 200 GLY A CA 1
ATOM 1622 C C . GLY A 1 200 ? -15.941 -6.980 -0.212 1.00 74.25 200 GLY A C 1
ATOM 1623 O O . GLY A 1 200 ? -16.504 -6.883 -1.302 1.00 74.25 200 GLY A O 1
ATOM 1624 N N . ARG A 1 201 ? -16.607 -7.130 0.938 1.00 75.50 201 ARG A N 1
ATOM 1625 C CA . ARG A 1 201 ? -18.066 -7.237 1.027 1.00 75.50 201 ARG A CA 1
ATOM 1626 C C . ARG A 1 201 ? -18.755 -5.936 0.615 1.00 75.50 201 ARG A C 1
ATOM 1628 O O . ARG A 1 201 ? -19.715 -5.991 -0.143 1.00 75.50 201 ARG A O 1
ATOM 1635 N N . CYS A 1 202 ? -18.257 -4.781 1.058 1.00 72.25 202 CYS A N 1
ATOM 1636 C CA . CYS A 1 202 ? -18.841 -3.481 0.711 1.00 72.25 202 CYS A CA 1
ATOM 1637 C C . CYS A 1 202 ? -18.663 -3.115 -0.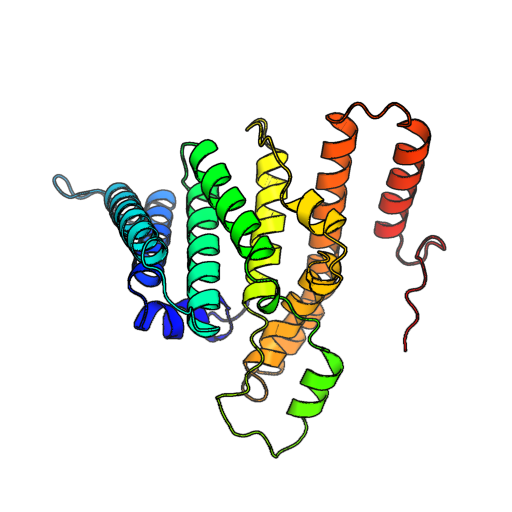772 1.00 72.25 202 CYS A C 1
ATOM 1639 O O . CYS A 1 202 ? -19.521 -2.470 -1.362 1.00 72.25 202 CYS A O 1
ATOM 1641 N N . PHE A 1 203 ? -17.547 -3.512 -1.381 1.00 74.12 203 PHE A N 1
ATOM 1642 C CA . PHE A 1 203 ? -17.197 -3.128 -2.744 1.00 74.12 203 PHE A CA 1
ATOM 1643 C C . PH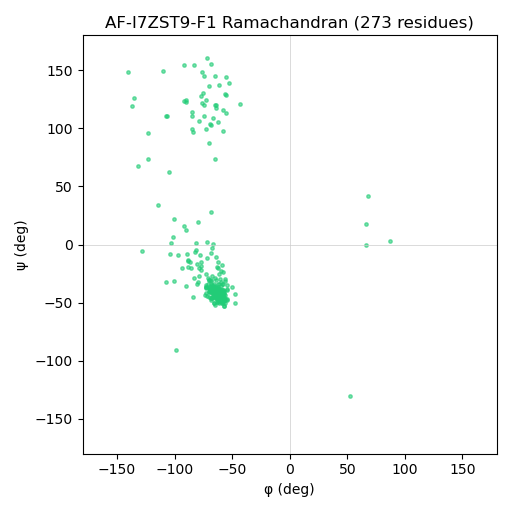E A 1 203 ? -17.846 -4.033 -3.801 1.00 74.12 203 PHE A C 1
ATOM 1645 O O . PHE A 1 203 ? -18.376 -3.542 -4.799 1.00 74.12 203 PHE A O 1
ATOM 1652 N N . TRP A 1 204 ? -17.812 -5.352 -3.587 1.00 74.94 204 TRP A N 1
ATOM 1653 C CA . TRP A 1 204 ? -18.382 -6.336 -4.515 1.00 74.94 204 TRP A CA 1
ATOM 1654 C C . TRP A 1 204 ? -19.864 -6.631 -4.235 1.00 74.94 204 TRP A C 1
ATOM 1656 O O . TRP A 1 204 ? -20.578 -7.111 -5.118 1.00 74.94 204 TRP A O 1
ATOM 1666 N N . GLY A 1 205 ? -20.349 -6.319 -3.031 1.00 77.44 205 GLY A N 1
ATOM 1667 C CA . GLY A 1 205 ? -21.744 -6.488 -2.633 1.00 77.44 205 GLY A CA 1
ATOM 1668 C C . GLY A 1 205 ? -22.276 -7.889 -2.886 1.00 77.44 205 GLY A C 1
ATOM 1669 O O . GLY A 1 205 ? -21.630 -8.869 -2.528 1.00 77.44 205 GLY A O 1
ATOM 1670 N N . LYS A 1 206 ? -23.441 -7.988 -3.538 1.00 74.75 206 LYS A N 1
ATOM 1671 C CA . LYS A 1 206 ? -24.096 -9.270 -3.859 1.00 74.75 206 LYS A CA 1
ATOM 1672 C C . LYS A 1 206 ? -23.275 -10.170 -4.798 1.00 74.75 206 LYS A C 1
ATOM 1674 O O . LYS A 1 206 ? -23.587 -11.346 -4.926 1.00 74.75 206 LYS A O 1
ATOM 1679 N N . GLN A 1 207 ? -22.252 -9.635 -5.472 1.00 81.19 207 GLN A N 1
ATOM 1680 C CA . GLN A 1 207 ? -21.351 -10.430 -6.315 1.00 81.19 207 GLN A CA 1
ATOM 1681 C C . GLN A 1 207 ? -20.277 -11.145 -5.488 1.00 81.19 207 GLN A C 1
ATOM 1683 O O . GLN A 1 207 ? -19.656 -12.075 -5.994 1.00 81.19 207 GLN A O 1
ATOM 1688 N N . TYR A 1 208 ? -20.053 -10.727 -4.238 1.00 79.88 208 TYR A N 1
ATOM 1689 C CA . TYR A 1 208 ? -19.062 -11.336 -3.361 1.00 79.88 208 TYR A CA 1
ATOM 1690 C C . TYR A 1 208 ? -19.566 -12.696 -2.851 1.00 79.88 208 TYR A C 1
ATOM 1692 O O . TYR A 1 208 ? -20.613 -12.742 -2.206 1.00 79.88 208 TYR A O 1
ATOM 1700 N N . PRO A 1 209 ? -18.862 -13.808 -3.122 1.00 84.62 209 PRO A N 1
ATOM 1701 C CA . PRO A 1 209 ? -19.353 -15.128 -2.762 1.00 84.62 209 PRO A CA 1
ATOM 1702 C C . PRO A 1 209 ? -19.225 -15.393 -1.261 1.00 84.62 209 PRO A C 1
ATOM 1704 O O . PRO A 1 209 ? -18.218 -15.043 -0.642 1.00 84.62 209 PRO A O 1
ATOM 1707 N N . ASP A 1 210 ? -20.195 -16.120 -0.702 1.00 83.19 210 ASP A N 1
ATOM 1708 C CA . ASP A 1 210 ? -20.227 -16.496 0.721 1.00 83.19 210 ASP A CA 1
ATOM 1709 C C . ASP A 1 210 ? -18.966 -17.250 1.166 1.00 83.19 210 ASP A C 1
ATOM 1711 O O . ASP A 1 210 ? -18.513 -17.116 2.302 1.00 83.19 210 ASP A O 1
ATOM 1715 N N . GLN A 1 211 ? -18.338 -17.996 0.252 1.00 85.06 211 GLN A N 1
ATOM 1716 C CA . GLN A 1 211 ? -17.075 -18.683 0.513 1.00 85.06 211 GLN A CA 1
ATOM 1717 C C . GLN A 1 211 ? -15.935 -17.714 0.872 1.00 85.06 211 GLN A C 1
ATOM 1719 O O . GLN A 1 211 ? -15.120 -18.024 1.739 1.00 85.06 211 GLN A O 1
ATOM 1724 N N . GLU A 1 212 ? -15.874 -16.547 0.225 1.00 82.38 212 GLU A N 1
ATOM 1725 C CA . GLU A 1 212 ? -14.856 -15.525 0.505 1.00 82.38 212 GLU A CA 1
ATOM 1726 C C . GLU A 1 212 ? -15.212 -14.723 1.767 1.00 82.38 212 GLU A C 1
ATOM 1728 O O . GLU A 1 212 ? -14.320 -14.258 2.474 1.00 82.38 212 GLU A O 1
ATOM 1733 N N . VAL A 1 213 ? -16.504 -14.618 2.107 1.00 82.44 213 VAL A N 1
ATOM 1734 C CA . VAL A 1 213 ? -16.949 -14.092 3.410 1.00 82.44 213 VAL A CA 1
ATOM 1735 C C . VAL A 1 213 ? -16.504 -15.017 4.547 1.00 82.44 213 VAL A C 1
ATOM 1737 O O . VAL A 1 213 ? -15.993 -14.532 5.556 1.00 82.44 213 VAL A O 1
ATOM 1740 N N . SER A 1 214 ? -16.641 -16.337 4.378 1.00 83.56 214 SER A N 1
ATOM 1741 C CA . SER A 1 214 ? -16.156 -17.323 5.356 1.00 83.56 214 SER A CA 1
ATOM 1742 C C . SER A 1 214 ? -14.640 -17.237 5.533 1.00 83.56 214 SER A C 1
ATOM 1744 O O . SER A 1 214 ? -14.168 -17.137 6.663 1.00 83.56 214 SER A O 1
ATOM 1746 N N . ASP A 1 215 ? -13.875 -17.179 4.433 1.00 83.75 215 ASP A N 1
ATOM 1747 C CA . ASP A 1 215 ? -12.414 -16.994 4.483 1.00 83.75 215 ASP A CA 1
ATOM 1748 C C . ASP A 1 215 ? -12.035 -15.697 5.223 1.00 83.75 215 ASP A C 1
ATOM 1750 O O . ASP A 1 215 ? -11.105 -15.676 6.034 1.00 83.75 215 ASP A O 1
ATOM 1754 N N . ASP A 1 216 ? -12.792 -14.615 5.017 1.00 80.81 216 ASP A N 1
ATOM 1755 C CA . ASP A 1 216 ? -12.575 -13.362 5.734 1.00 80.81 216 ASP A CA 1
ATOM 1756 C C . ASP A 1 216 ? -12.821 -13.460 7.242 1.00 80.81 216 ASP A C 1
ATOM 1758 O O . ASP A 1 216 ? -12.106 -12.809 8.017 1.00 80.81 216 ASP A O 1
ATOM 1762 N N . MET A 1 217 ? -13.806 -14.253 7.661 1.00 81.25 217 MET A N 1
ATOM 1763 C CA . MET A 1 217 ? -14.098 -14.506 9.072 1.00 81.25 217 MET A CA 1
ATOM 1764 C C . MET A 1 217 ? -13.047 -15.415 9.714 1.00 81.25 217 MET A C 1
ATOM 1766 O O . MET A 1 217 ? -12.594 -15.138 10.824 1.00 81.25 217 MET A O 1
ATOM 1770 N N . GLU A 1 218 ? -12.613 -16.461 9.013 1.00 84.75 218 GLU A N 1
ATOM 1771 C CA . GLU A 1 218 ? -11.592 -17.399 9.489 1.00 84.75 218 GLU A CA 1
ATOM 1772 C C . GLU A 1 218 ? -10.236 -16.706 9.681 1.00 84.75 218 GLU A C 1
ATOM 1774 O O . GLU A 1 218 ? -9.590 -16.851 10.723 1.00 84.75 218 GLU A O 1
ATOM 1779 N N . ASN A 1 219 ? -9.834 -15.871 8.719 1.00 82.25 219 ASN A N 1
ATOM 1780 C CA . ASN A 1 219 ? -8.568 -15.140 8.769 1.00 82.25 219 ASN A CA 1
ATOM 1781 C C . ASN A 1 219 ? -8.607 -13.905 9.686 1.00 82.25 219 ASN A C 1
ATOM 1783 O O . ASN A 1 219 ? -7.557 -13.315 9.962 1.00 82.25 219 ASN A O 1
ATOM 1787 N N . TYR A 1 220 ? -9.784 -13.507 10.185 1.00 79.69 220 TYR A N 1
ATOM 1788 C CA . TYR A 1 220 ? -9.962 -12.282 10.970 1.00 79.69 220 TYR A CA 1
ATOM 1789 C C . TYR A 1 220 ? -9.026 -12.220 12.183 1.00 79.69 220 TYR A C 1
ATOM 1791 O O . TYR A 1 220 ? -8.339 -11.221 12.383 1.00 79.69 220 TYR A O 1
ATOM 1799 N N . ARG A 1 221 ? -8.946 -13.303 12.968 1.00 78.81 221 ARG A N 1
ATOM 1800 C CA . ARG A 1 221 ? -8.142 -13.329 14.204 1.00 78.81 221 ARG A CA 1
ATOM 1801 C C . ARG A 1 221 ? -6.642 -13.254 13.935 1.00 78.81 221 ARG A C 1
ATOM 1803 O O . ARG A 1 221 ? -5.916 -12.600 14.678 1.00 78.81 221 ARG A O 1
ATOM 1810 N N . ALA A 1 222 ? -6.172 -13.926 12.885 1.00 80.50 222 ALA A N 1
ATOM 1811 C CA . ALA A 1 222 ? -4.760 -13.902 12.515 1.00 80.50 222 ALA A CA 1
ATOM 1812 C C . ALA A 1 222 ? -4.335 -12.502 12.048 1.00 80.50 222 ALA A C 1
ATOM 1814 O O . ALA A 1 222 ? -3.269 -12.015 12.421 1.00 80.50 222 ALA A O 1
ATOM 1815 N N . LEU A 1 223 ? -5.194 -11.834 11.276 1.00 80.00 223 LEU A N 1
ATOM 1816 C CA . LEU A 1 223 ? -4.961 -10.470 10.808 1.00 80.00 223 LEU A CA 1
ATOM 1817 C C . LEU A 1 223 ? -5.072 -9.437 11.937 1.00 80.00 223 LEU A C 1
ATOM 1819 O O . LEU A 1 223 ? -4.314 -8.471 11.944 1.00 80.00 223 LEU A O 1
ATOM 1823 N N . GLU A 1 224 ? -5.951 -9.659 12.915 1.00 81.12 224 GLU A N 1
ATOM 1824 C CA . GLU A 1 224 ? -6.073 -8.806 14.102 1.00 81.12 224 GLU A CA 1
ATOM 1825 C C . GLU A 1 224 ? -4.805 -8.888 14.957 1.00 81.12 224 GLU A C 1
ATOM 1827 O O . GLU A 1 224 ? -4.262 -7.862 15.365 1.00 81.12 224 GLU A O 1
ATOM 1832 N N . LEU A 1 225 ? -4.275 -10.100 15.149 1.00 81.50 225 LEU A N 1
ATOM 1833 C CA . LEU A 1 225 ? -2.999 -10.305 15.827 1.00 81.50 225 LEU A CA 1
ATOM 1834 C C . LEU A 1 225 ? -1.836 -9.657 15.066 1.00 81.50 225 LEU A C 1
ATOM 1836 O O . LEU A 1 225 ? -0.955 -9.073 15.694 1.00 81.50 225 LEU A O 1
ATOM 1840 N N . LEU A 1 226 ? -1.828 -9.733 13.730 1.00 82.06 226 LEU A N 1
ATOM 1841 C CA . LEU A 1 226 ? -0.817 -9.073 12.903 1.00 82.06 226 LEU A CA 1
ATOM 1842 C C . LEU A 1 226 ? -0.870 -7.549 13.074 1.00 82.06 226 LEU A C 1
ATOM 1844 O O . LEU A 1 226 ? 0.165 -6.930 13.306 1.00 82.06 226 LEU A O 1
ATOM 1848 N N . HIS A 1 227 ? -2.064 -6.954 12.998 1.00 81.88 227 HIS A N 1
ATOM 1849 C CA . HIS A 1 227 ? -2.266 -5.517 13.205 1.00 81.88 227 HIS A CA 1
ATOM 1850 C C . HIS A 1 227 ? -1.793 -5.085 14.597 1.00 81.88 227 HIS A C 1
ATOM 1852 O O . HIS A 1 227 ? -0.952 -4.193 14.710 1.00 81.88 227 HIS A O 1
ATOM 1858 N N . ALA A 1 228 ? -2.232 -5.788 15.647 1.00 81.12 228 ALA A N 1
ATOM 1859 C CA . ALA A 1 228 ? -1.798 -5.529 17.018 1.00 81.12 228 ALA A CA 1
ATOM 1860 C C . ALA A 1 228 ? -0.274 -5.671 17.174 1.00 81.12 228 ALA A C 1
ATOM 1862 O O . ALA A 1 228 ? 0.376 -4.808 17.762 1.00 81.12 228 ALA A O 1
ATOM 1863 N N . GLY A 1 229 ? 0.319 -6.721 16.601 1.00 80.69 229 GLY A N 1
ATOM 1864 C CA . GLY A 1 229 ? 1.762 -6.951 16.624 1.00 80.69 229 GLY A CA 1
ATOM 1865 C C . GLY A 1 229 ? 2.554 -5.822 15.964 1.00 80.69 229 GLY A C 1
ATOM 1866 O O . GLY A 1 229 ? 3.576 -5.393 16.497 1.00 80.69 229 GLY A O 1
ATOM 1867 N N . MET A 1 230 ? 2.061 -5.288 14.847 1.00 78.81 230 MET A N 1
ATOM 1868 C CA . MET A 1 230 ? 2.687 -4.165 14.148 1.00 78.81 230 MET A CA 1
ATOM 1869 C C . MET A 1 230 ? 2.577 -2.860 14.944 1.00 78.81 230 MET A C 1
ATOM 1871 O O . MET A 1 230 ? 3.566 -2.137 15.075 1.00 78.81 230 MET A O 1
ATOM 1875 N N . SER A 1 231 ? 1.427 -2.589 15.564 1.00 78.25 231 SER A N 1
ATOM 1876 C CA . SER A 1 231 ? 1.271 -1.444 16.469 1.00 78.25 231 SER A CA 1
ATOM 1877 C C . SER A 1 231 ? 2.184 -1.544 17.698 1.00 78.25 231 SER A C 1
ATOM 1879 O O . SER A 1 231 ? 2.826 -0.557 18.064 1.00 78.25 231 SER A O 1
ATOM 1881 N N . LEU A 1 232 ? 2.303 -2.731 18.304 1.00 78.81 232 LEU A N 1
ATOM 1882 C CA . LEU A 1 232 ? 3.222 -2.985 19.420 1.00 78.81 232 LEU A CA 1
ATOM 1883 C C . LEU A 1 232 ? 4.685 -2.811 18.994 1.00 78.81 232 LEU A C 1
ATOM 1885 O O . LEU A 1 232 ? 5.480 -2.213 19.721 1.00 78.81 232 LEU A O 1
ATOM 1889 N N . ARG A 1 233 ? 5.045 -3.287 17.798 1.00 78.25 233 ARG A N 1
ATOM 1890 C CA . ARG A 1 233 ? 6.385 -3.120 17.222 1.00 78.25 233 ARG A CA 1
ATOM 1891 C C . ARG A 1 233 ? 6.739 -1.641 17.054 1.00 78.25 233 ARG A C 1
ATOM 1893 O O . ARG A 1 233 ? 7.808 -1.236 17.502 1.00 78.25 233 ARG A O 1
ATOM 1900 N N . HIS A 1 234 ? 5.835 -0.835 16.489 1.00 76.62 234 HIS A N 1
ATOM 1901 C CA . HIS A 1 234 ? 6.023 0.619 16.363 1.00 76.62 234 HIS A CA 1
ATOM 1902 C C . HIS A 1 234 ? 6.259 1.285 17.721 1.00 76.62 234 HIS A C 1
ATOM 1904 O O . HIS A 1 234 ? 7.212 2.042 17.886 1.00 76.62 234 HIS A O 1
ATOM 1910 N N . ARG A 1 235 ? 5.428 0.968 18.723 1.00 75.38 235 ARG A N 1
ATOM 1911 C CA . ARG A 1 235 ? 5.569 1.525 20.081 1.00 75.38 235 ARG A CA 1
ATOM 1912 C C . ARG A 1 235 ? 6.874 1.106 20.752 1.00 75.38 235 ARG A C 1
ATOM 1914 O O . ARG A 1 235 ? 7.520 1.940 21.375 1.00 75.38 235 ARG A O 1
ATOM 1921 N N . THR A 1 236 ? 7.289 -0.148 20.576 1.00 76.88 236 THR A N 1
ATOM 1922 C CA . THR A 1 236 ? 8.579 -0.645 21.081 1.00 76.88 236 THR A CA 1
ATOM 1923 C C . THR A 1 236 ? 9.728 0.156 20.482 1.00 76.88 236 THR A C 1
ATOM 1925 O O . THR A 1 236 ? 10.606 0.610 21.207 1.00 76.88 236 THR A O 1
ATOM 1928 N N . TRP A 1 237 ? 9.709 0.362 19.162 1.00 75.50 237 TRP A N 1
ATOM 1929 C CA . TRP A 1 237 ? 10.723 1.159 18.477 1.00 75.50 237 TRP A CA 1
ATOM 1930 C C . TRP A 1 237 ? 10.751 2.594 19.006 1.00 75.50 237 TRP A C 1
ATOM 1932 O O . TRP A 1 237 ? 11.810 3.104 19.357 1.00 75.50 237 TRP A O 1
ATOM 1942 N N . LYS A 1 238 ? 9.583 3.217 19.169 1.00 74.00 238 LYS A N 1
ATOM 1943 C CA . LYS A 1 238 ? 9.476 4.562 19.734 1.00 74.00 238 LYS A CA 1
ATOM 1944 C C . LYS A 1 238 ? 10.098 4.661 21.130 1.00 74.00 238 LYS A C 1
ATOM 1946 O O . LYS A 1 238 ? 10.920 5.532 21.358 1.00 74.00 238 LYS A O 1
ATOM 1951 N N . LEU A 1 239 ? 9.777 3.730 22.030 1.00 73.38 239 LEU A N 1
ATOM 1952 C CA . LEU A 1 239 ? 10.326 3.702 23.393 1.00 73.38 239 LEU A CA 1
ATOM 1953 C C . LEU A 1 239 ? 11.844 3.463 23.444 1.00 73.38 239 LEU A C 1
ATOM 1955 O O . LEU A 1 239 ? 12.492 3.884 24.397 1.00 73.38 239 LEU A O 1
ATOM 1959 N N . LEU A 1 240 ? 12.409 2.763 22.455 1.00 71.44 240 LEU A N 1
ATOM 1960 C CA . LEU A 1 240 ? 13.844 2.469 22.399 1.00 71.44 240 LEU A CA 1
ATOM 1961 C C . LEU A 1 240 ? 14.679 3.639 21.863 1.00 71.44 240 LEU A C 1
ATOM 1963 O O . LEU A 1 240 ? 15.828 3.791 22.276 1.00 71.44 240 LEU A O 1
ATOM 1967 N N . PHE A 1 241 ? 14.137 4.425 20.930 1.00 68.56 241 PHE A N 1
ATOM 1968 C CA . PHE A 1 241 ? 14.890 5.467 20.222 1.00 68.56 241 PHE A CA 1
ATOM 1969 C C . PHE A 1 241 ? 14.520 6.890 20.648 1.00 68.56 241 PHE A C 1
ATOM 1971 O O . PHE A 1 241 ? 15.405 7.746 20.709 1.00 68.56 241 PHE A O 1
ATOM 1978 N N . ASP A 1 242 ? 13.267 7.135 21.030 1.00 63.94 242 ASP A N 1
ATOM 1979 C CA . ASP A 1 242 ? 12.887 8.364 21.717 1.00 63.94 242 ASP A CA 1
ATOM 1980 C C . ASP A 1 242 ? 13.173 8.147 23.208 1.00 63.94 242 ASP A C 1
ATOM 1982 O O . ASP A 1 242 ? 12.387 7.530 23.923 1.00 63.94 242 ASP A O 1
ATOM 1986 N N . ASN A 1 243 ? 14.329 8.615 23.690 1.00 54.69 243 ASN A N 1
ATOM 1987 C CA . ASN A 1 243 ? 14.683 8.625 25.116 1.00 54.69 243 ASN A CA 1
ATOM 1988 C C . ASN A 1 243 ? 13.733 9.556 25.900 1.00 54.69 243 ASN A C 1
ATOM 1990 O O . ASN A 1 243 ? 14.100 10.669 26.282 1.00 54.69 243 ASN A O 1
ATOM 1994 N N . ILE A 1 244 ? 12.489 9.125 26.110 1.00 57.34 244 ILE A N 1
ATOM 1995 C CA . ILE A 1 244 ? 11.472 9.872 26.849 1.00 57.34 244 ILE A CA 1
ATOM 1996 C C . ILE A 1 244 ? 11.777 9.727 28.354 1.00 57.34 244 ILE A C 1
ATOM 1998 O O . ILE A 1 244 ? 11.909 8.602 28.841 1.00 57.34 244 ILE A O 1
ATOM 2002 N N . PRO A 1 245 ? 11.873 10.831 29.121 1.00 54.16 245 PRO A N 1
ATOM 2003 C CA . PRO A 1 245 ? 12.304 10.823 30.526 1.00 54.16 245 PRO A CA 1
ATOM 2004 C C . PRO A 1 245 ? 11.331 10.146 31.514 1.00 54.16 245 PRO A C 1
ATOM 2006 O O . PRO A 1 245 ? 11.670 10.016 32.685 1.00 54.16 245 PRO A O 1
ATOM 2009 N N . ASP A 1 246 ? 10.166 9.681 31.054 1.00 56.59 246 ASP A N 1
ATOM 2010 C CA . ASP A 1 246 ? 9.098 9.057 31.859 1.00 56.59 246 ASP A CA 1
ATOM 2011 C C . ASP A 1 246 ? 8.898 7.565 31.504 1.00 56.59 246 ASP A C 1
ATOM 2013 O O . ASP A 1 246 ? 7.791 7.015 31.487 1.00 56.59 246 ASP A O 1
ATOM 2017 N N . SER A 1 247 ? 10.001 6.899 31.150 1.00 56.69 247 SER A N 1
ATOM 2018 C CA . SER A 1 247 ? 10.024 5.550 30.572 1.00 56.69 247 SER A CA 1
ATOM 2019 C C . SER A 1 247 ? 9.435 4.463 31.475 1.00 56.69 247 SER A C 1
ATOM 2021 O O . SER A 1 247 ? 8.935 3.468 30.959 1.00 56.69 247 SER A O 1
ATOM 2023 N N . GLY A 1 248 ? 9.427 4.647 32.801 1.00 58.84 248 GLY A N 1
ATOM 2024 C CA . GLY A 1 248 ? 8.895 3.664 33.752 1.00 58.84 248 GLY A CA 1
ATOM 2025 C C . GLY A 1 248 ? 7.385 3.443 33.618 1.00 58.84 248 GLY A C 1
ATOM 2026 O O . GLY A 1 248 ? 6.939 2.315 33.423 1.00 58.84 248 GLY A O 1
ATOM 2027 N N . TYR A 1 249 ? 6.597 4.522 33.640 1.00 58.38 249 TYR A N 1
ATOM 2028 C CA . TYR A 1 249 ? 5.134 4.445 33.536 1.00 58.38 249 TYR A CA 1
ATOM 2029 C C . TYR A 1 249 ? 4.679 4.015 32.133 1.00 58.38 249 TYR A C 1
ATOM 2031 O O . TYR A 1 249 ? 3.755 3.213 31.984 1.00 58.38 249 TYR A O 1
ATOM 2039 N N . GLN A 1 250 ? 5.366 4.491 31.087 1.00 64.19 250 GLN A N 1
ATOM 2040 C CA . GLN A 1 250 ? 5.071 4.073 29.714 1.00 64.19 250 GLN A CA 1
ATOM 2041 C C . GLN A 1 250 ? 5.453 2.611 29.453 1.00 64.19 250 GLN A C 1
ATOM 2043 O O . GLN A 1 250 ? 4.711 1.921 28.757 1.00 64.19 250 GLN A O 1
ATOM 2048 N N . ALA A 1 251 ? 6.550 2.109 30.031 1.00 64.88 251 ALA A N 1
ATOM 2049 C CA . ALA A 1 251 ? 6.943 0.707 29.900 1.00 64.88 251 ALA A CA 1
ATOM 2050 C C . ALA A 1 251 ? 5.974 -0.237 30.627 1.00 64.88 251 ALA A C 1
ATOM 2052 O O . ALA A 1 251 ? 5.617 -1.273 30.070 1.00 64.88 251 ALA A O 1
ATOM 2053 N N . GLU A 1 252 ? 5.497 0.122 31.824 1.00 69.75 252 GLU A N 1
ATOM 2054 C CA . GLU A 1 252 ? 4.477 -0.657 32.540 1.00 69.75 252 GLU A CA 1
ATOM 2055 C C . GLU A 1 252 ? 3.131 -0.652 31.804 1.00 69.75 252 GLU A C 1
ATOM 2057 O O . GLU A 1 252 ? 2.518 -1.705 31.619 1.00 69.75 252 GLU A O 1
ATOM 2062 N N . SER A 1 253 ? 2.692 0.510 31.308 1.00 72.62 253 SER A N 1
ATOM 2063 C CA . SER A 1 253 ? 1.490 0.611 30.472 1.00 72.62 253 SER A CA 1
ATOM 2064 C C . SER A 1 253 ? 1.614 -0.223 29.192 1.00 72.62 253 SER A C 1
ATOM 2066 O O . SER A 1 253 ? 0.665 -0.904 28.804 1.00 72.62 253 SER A O 1
ATOM 2068 N N . PHE A 1 254 ? 2.779 -0.198 28.543 1.00 73.56 254 PHE A N 1
ATOM 2069 C CA . PHE A 1 254 ? 3.049 -0.971 27.334 1.00 73.56 254 PHE A CA 1
ATOM 2070 C C . PHE A 1 254 ? 3.103 -2.480 27.613 1.00 73.56 254 PHE A C 1
ATOM 2072 O O . PHE A 1 254 ? 2.551 -3.279 26.859 1.00 73.56 254 PHE A O 1
ATOM 2079 N N . PHE A 1 255 ? 3.695 -2.891 28.736 1.00 74.12 255 PHE A N 1
ATOM 2080 C CA . PHE A 1 255 ? 3.695 -4.284 29.175 1.00 74.12 255 PHE A CA 1
ATOM 2081 C C . PHE A 1 255 ? 2.274 -4.796 29.447 1.00 74.12 255 PHE A C 1
ATOM 2083 O O . PHE A 1 255 ? 1.917 -5.890 29.010 1.00 74.12 255 PHE A O 1
ATOM 2090 N N . ASN A 1 256 ? 1.435 -3.989 30.101 1.00 76.25 256 ASN A N 1
ATOM 2091 C CA . ASN A 1 256 ? 0.031 -4.325 30.338 1.00 76.25 256 ASN A CA 1
ATOM 2092 C C . ASN A 1 256 ? -0.756 -4.473 29.028 1.00 76.25 256 ASN A C 1
ATOM 2094 O O . ASN A 1 256 ? -1.585 -5.374 28.911 1.00 76.25 256 ASN A O 1
ATOM 2098 N N . GLU A 1 257 ? -0.464 -3.651 28.021 1.00 75.50 257 GLU A N 1
ATOM 2099 C CA . GLU A 1 257 ? -1.048 -3.776 26.684 1.00 75.50 257 GLU A CA 1
ATOM 2100 C C . GLU A 1 257 ? -0.612 -5.070 25.977 1.00 75.50 257 GLU A C 1
ATOM 2102 O O . GLU A 1 257 ? -1.458 -5.795 25.451 1.00 75.50 257 GLU A O 1
ATOM 2107 N N . ILE A 1 258 ? 0.680 -5.421 26.020 1.00 77.12 258 ILE A N 1
ATOM 2108 C CA . ILE A 1 258 ? 1.181 -6.704 25.494 1.00 77.12 258 ILE A CA 1
ATOM 2109 C C . ILE A 1 258 ? 0.450 -7.874 26.165 1.00 77.12 258 ILE A C 1
ATOM 2111 O O . ILE A 1 258 ? 0.025 -8.824 25.499 1.00 77.12 258 ILE A O 1
ATOM 2115 N N . MET A 1 259 ? 0.270 -7.803 27.485 1.00 76.12 259 MET A N 1
ATOM 2116 C CA . MET A 1 259 ? -0.443 -8.825 28.247 1.00 76.12 259 MET A CA 1
ATOM 2117 C C . MET A 1 259 ? -1.941 -8.870 27.909 1.00 76.12 259 MET A C 1
ATOM 2119 O O . MET A 1 259 ? -2.507 -9.959 27.846 1.00 76.12 259 MET A O 1
ATOM 2123 N N . ALA A 1 260 ? -2.574 -7.731 27.612 1.00 73.75 260 ALA A N 1
ATOM 2124 C CA . ALA A 1 260 ? -3.969 -7.659 27.171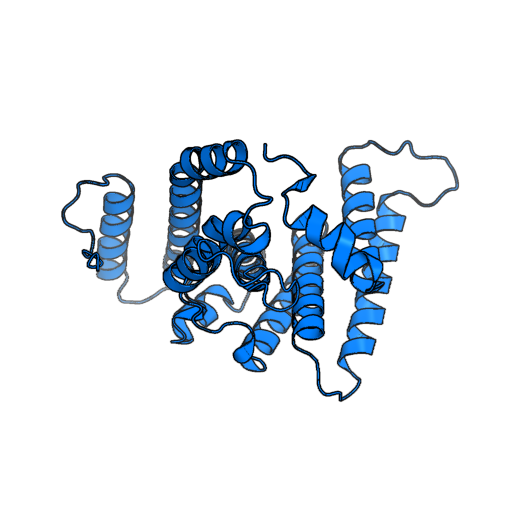 1.00 73.75 260 ALA A CA 1
ATOM 2125 C C . ALA A 1 260 ? -4.190 -8.225 25.754 1.00 73.75 260 ALA A C 1
ATOM 2127 O O . ALA A 1 260 ? -5.253 -8.777 25.467 1.00 73.75 260 ALA A O 1
ATOM 2128 N N . VAL A 1 261 ? -3.190 -8.133 24.869 1.00 69.88 261 VAL A N 1
ATOM 2129 C CA . VAL A 1 261 ? -3.213 -8.798 23.552 1.00 69.88 261 VAL A CA 1
ATOM 2130 C C . VAL A 1 261 ? -3.026 -10.313 23.698 1.00 69.88 261 VAL A C 1
ATOM 2132 O O . VAL A 1 261 ? -3.658 -11.087 22.978 1.00 69.88 261 VAL A O 1
ATOM 2135 N N . ARG A 1 262 ? -2.189 -10.749 24.651 1.00 63.47 262 ARG A N 1
ATOM 2136 C CA . ARG A 1 262 ? -1.944 -12.170 24.950 1.00 63.47 262 ARG A CA 1
ATOM 2137 C C . ARG A 1 262 ? -3.160 -12.865 25.567 1.00 63.47 262 ARG A C 1
ATOM 2139 O O . ARG A 1 262 ? -3.371 -14.044 25.289 1.00 63.47 262 ARG A O 1
ATOM 2146 N N . ASP A 1 263 ? -3.921 -12.162 26.402 1.00 61.59 263 ASP A N 1
ATOM 2147 C CA . ASP A 1 263 ? -5.023 -12.740 27.166 1.00 61.59 263 ASP A CA 1
ATOM 2148 C C . ASP A 1 263 ? -6.348 -12.004 26.873 1.00 61.59 263 ASP A C 1
ATOM 2150 O O . ASP A 1 263 ? -6.633 -10.963 27.473 1.00 61.59 263 ASP A O 1
ATOM 2154 N N . PRO A 1 264 ? -7.185 -12.508 25.941 1.00 55.88 264 PRO A N 1
ATOM 2155 C CA . PRO A 1 264 ? -8.413 -11.826 25.529 1.00 55.88 264 PRO A CA 1
ATOM 2156 C C . PRO A 1 264 ? -9.460 -11.690 26.649 1.00 55.88 264 PRO A C 1
ATOM 2158 O O . PRO A 1 264 ? -10.412 -10.933 26.475 1.00 55.88 264 PRO A O 1
ATOM 2161 N N . ASN A 1 265 ? -9.271 -12.377 27.784 1.00 45.41 265 ASN A N 1
ATOM 2162 C CA . ASN A 1 265 ? -10.120 -12.311 28.977 1.00 45.41 265 ASN A CA 1
ATOM 2163 C C . ASN A 1 265 ? -9.534 -11.438 30.108 1.00 45.41 265 ASN A C 1
ATOM 2165 O O . ASN A 1 265 ? -10.088 -11.414 31.207 1.00 45.41 265 ASN A O 1
ATOM 2169 N N . SER A 1 266 ? -8.423 -10.730 29.876 1.00 39.34 266 SER A N 1
ATOM 2170 C CA . SER A 1 266 ? -7.838 -9.832 30.876 1.00 39.34 266 SER A CA 1
ATOM 2171 C C . SER A 1 266 ? -8.718 -8.584 31.087 1.00 39.34 266 SER A C 1
ATOM 2173 O O . SER A 1 266 ? -9.165 -7.979 30.107 1.00 39.34 266 SER A O 1
ATOM 2175 N N . PRO A 1 267 ? -8.953 -8.140 32.339 1.00 40.03 267 PRO A N 1
ATOM 2176 C CA . PRO A 1 267 ? -9.828 -7.005 32.667 1.00 40.03 267 PRO A CA 1
ATOM 2177 C C . PRO A 1 267 ? -9.318 -5.636 32.171 1.00 40.03 267 PRO A C 1
ATOM 2179 O O . PRO A 1 267 ? -9.974 -4.625 32.398 1.00 40.03 267 PRO A O 1
ATOM 2182 N N . ALA A 1 268 ? -8.167 -5.586 31.492 1.00 40.50 268 ALA A N 1
ATOM 2183 C CA . ALA A 1 268 ? -7.537 -4.369 30.977 1.00 40.50 268 ALA A CA 1
ATOM 2184 C C . ALA A 1 268 ? -7.967 -3.980 29.547 1.00 40.50 268 ALA A C 1
ATOM 2186 O O . ALA A 1 268 ? -7.340 -3.118 28.933 1.00 40.50 268 ALA A O 1
ATOM 2187 N N . ARG A 1 269 ? -9.023 -4.587 28.987 1.00 39.03 269 ARG A N 1
ATOM 2188 C CA . ARG A 1 269 ? -9.660 -4.022 27.789 1.00 39.03 269 ARG A CA 1
ATOM 2189 C C . ARG A 1 269 ? -10.513 -2.823 28.210 1.00 39.03 269 ARG A C 1
ATOM 2191 O O . ARG A 1 269 ? -11.453 -3.029 28.979 1.00 39.03 269 ARG A O 1
ATOM 2198 N N . PRO A 1 270 ? -10.285 -1.601 27.691 1.00 34.31 270 PRO A N 1
ATOM 2199 C CA . PRO A 1 270 ? -11.363 -0.630 27.666 1.00 34.31 270 PRO A CA 1
ATOM 2200 C C . PRO A 1 270 ? -12.500 -1.276 26.873 1.00 34.31 270 PRO A C 1
ATOM 2202 O O . PRO A 1 270 ? -12.339 -1.635 25.704 1.00 34.31 270 PRO A O 1
ATOM 2205 N N . GLN A 1 271 ? -13.620 -1.517 27.550 1.00 32.75 271 GLN A N 1
ATOM 2206 C CA . GLN A 1 271 ? -14.873 -1.877 26.909 1.00 32.75 271 GLN A CA 1
ATOM 2207 C C . GLN A 1 271 ? -15.201 -0.740 25.940 1.00 32.75 271 GLN A C 1
ATOM 2209 O O . GLN A 1 271 ? -15.682 0.312 26.342 1.00 32.75 271 GLN A O 1
ATOM 2214 N N . CYS A 1 272 ? -14.879 -0.912 24.658 1.00 33.19 272 CYS A N 1
ATOM 2215 C CA . CYS A 1 272 ? -15.569 -0.155 23.631 1.00 33.19 272 CYS A CA 1
ATOM 2216 C C . CYS A 1 272 ? -16.990 -0.701 23.615 1.00 33.19 272 CYS A C 1
ATOM 2218 O O . CYS A 1 272 ? -17.220 -1.826 23.166 1.00 33.19 272 CYS A O 1
ATOM 2220 N N . ASP A 1 273 ? -17.891 0.085 24.193 1.00 27.78 273 ASP A N 1
ATOM 2221 C CA . ASP A 1 273 ? -19.319 -0.155 24.242 1.00 27.78 273 ASP A CA 1
ATOM 2222 C C . ASP A 1 273 ? -19.834 -0.646 22.889 1.00 27.78 273 ASP A C 1
ATOM 2224 O O . ASP A 1 273 ? -19.714 0.016 21.858 1.00 27.78 273 ASP A O 1
ATOM 2228 N N . ALA A 1 274 ? -20.416 -1.840 22.911 1.00 30.91 274 ALA A N 1
ATOM 2229 C CA . ALA A 1 274 ? -21.278 -2.311 21.851 1.00 30.91 274 ALA A CA 1
ATOM 2230 C C . ALA A 1 274 ? -22.600 -1.543 21.944 1.00 30.91 274 ALA A C 1
ATOM 2232 O O . ALA A 1 274 ? -23.447 -1.901 22.765 1.00 30.91 274 ALA A O 1
ATOM 2233 N N . ARG A 1 275 ? -22.762 -0.507 21.115 1.00 29.11 275 ARG A N 1
ATOM 2234 C CA . ARG A 1 275 ? -24.048 -0.062 20.558 1.00 29.11 275 ARG A CA 1
ATOM 2235 C C . ARG A 1 275 ? -23.842 0.504 19.164 1.00 29.11 275 ARG A C 1
ATOM 2237 O O . ARG A 1 275 ? -22.895 1.300 18.996 1.00 29.11 275 ARG A O 1
#

Sequence (275 aa):
MKSWQWSSFCYLYQGPAATNKIIMRMILALSASDMHRNGLIVRTPGRPTAEDHGRYHYGLAVKEFRQSLVSPRQVSPAELEAIFATMFLMVTYEWQYGHCVRHLELHLQGVKSLLESHPELFQIKDVNNVLLSMESEESNEPESRVSFIPEQLLLWILLRYIDASCQPMGLSESLYDYVLQSGNPALHPDRLYRCARVWGRCFWGKQYPDQEVSDDMENYRALELLHAGMSLRHRTWKLLFDNIPDSGYQAESFFNEIMAVRDPNSPARPQCDAR

Radius of gyration: 20.56 Å; Cα contacts (8 Å, |Δi|>4): 207; chains: 1; bounding box: 56×42×60 Å

Secondary structure (DSSP, 8-state):
---GGGSHHHHHHHTHHHH-HHHHHHHHHHHHHHHHHTT-S---TTS--HHHHHHHHHHHHHHHHHHHHHS--PPPHHHHHHHHHHHHHHHHHHHHH-S-HHHHHHHHHHHHHHHHH-GGGS----HHHHHHHHHSTT---GGG----HHHHHHHHHHHHHHHHHTTTT---S-HHHHHHHS--TTT-HHHHHHHHHHHHHHHHGGGS-HHHHHHHHHSHHHHHHHHHHHHHHHHHHHHHHS--TTHHHHHHHHHHHHHHHH-TT-TTS------

Nearest PDB structures (foldseek):
  6qk8-assembly1_A  TM=2.202E-01  e=7.936E-01  Saccharomyces cerevisiae S288C
  3uzd-assembly1_A  TM=2.734E-01  e=5.096E+00  Homo sapiens
  3m3w-assembly1_A  TM=1.575E-01  e=7.591E+00  Mus musculus
  7aan-assembly1_B  TM=1.209E-01  e=4.084E+00  Homo sapiens

Organism: Aspergillus oryzae (strain 3.042) (NCBI:txid1160506)

Mean predicted aligned error: 11.64 Å

InterPro domains:
  IPR021858 Fungal transcription factor [PF11951] (17-136)
  IPR053175 DHMBA Cluster Regulating Transcription Factor [PTHR38791] (5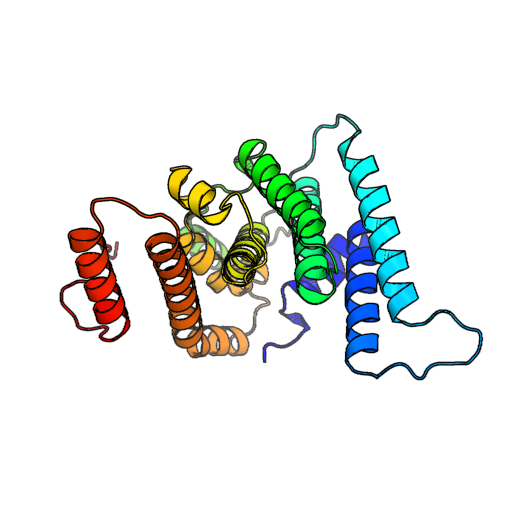-118)

pLDDT: mean 73.07, std 14.04, range [27.78, 93.12]

Foldseek 3Di:
DDDPCLDPVVVLVVPVVVVDVLSVLLVLLVVLVVCVVVVVDDDDPPDDHSNSSNVVSLVVSVVVLVVVVVDDDDADLVNLVSNLSSLLSQLVCCLPPNPAVVSNLVSLVVVVVSCVVCVVNQDPDDLVVLLVVLVDPPPPDLVPQPALSSLLSLLVSLLSQLVCLVPPNCNPDRPPVCLVPVPDPSSNNVNSLVSNLCRSCSRCPPVRDVVVVVVSVVCVLVVVLVSLVSVLSSLVSCLVPVVDVPSPVSVVVSVVSVVCSVDVPDPPDPPPDDD

Solvent-accessible surface area (backbone atoms only — not comparable to full-atom values): 16017 Å² total; per-residue (Å²): 130,82,59,63,88,73,35,72,64,44,48,43,54,71,48,58,24,71,77,33,68,48,46,38,27,41,54,50,13,50,50,27,36,48,37,40,74,69,61,72,61,80,85,56,90,95,55,84,49,45,51,54,51,10,54,51,30,38,55,51,24,55,53,54,48,53,57,61,70,70,56,93,65,92,75,51,72,70,53,50,50,51,50,51,52,41,50,49,50,50,41,51,42,33,73,75,72,48,93,51,65,66,61,38,49,53,46,53,50,51,51,50,53,47,52,72,74,43,54,80,81,53,59,82,73,58,64,66,61,53,57,55,59,65,73,46,91,80,71,85,57,86,84,74,62,65,77,42,56,66,42,33,49,48,44,53,50,48,55,51,45,47,60,50,54,75,38,98,65,70,71,88,73,59,69,64,55,49,39,68,68,63,76,46,72,46,58,28,66,71,48,20,50,52,43,42,69,47,26,57,54,61,62,47,39,93,74,46,54,69,70,60,53,50,52,52,59,69,46,40,63,62,52,50,51,49,52,52,49,50,54,51,49,46,51,52,52,46,62,72,70,50,84,57,96,62,53,66,65,54,49,54,54,49,50,52,49,55,50,37,72,74,34,88,84,46,90,77,60,80,79,76,75,91,124